Protein AF-A0A6F8ZEJ3-F1 (afdb_monomer)

Nearest PDB structures (foldseek):
  6juq-assembly1_F  TM=4.604E-01  e=3.051E-09  Escherichia coli
  6l97-assembly1_B  TM=4.676E-01  e=1.016E-08  Saccharolobus solfataricus P2
  4irc-assembly1_F  TM=4.447E-01  e=1.746E-08  Escherichia coli K-12
  1t94-assembly1_A  TM=3.918E-01  e=7.988E-09  Homo sapiens
  1unn-assembly1_C  TM=5.816E-01  e=8.003E-02  Escherichia coli

Secondary structure (DSSP, 8-state):
-EEEEEEE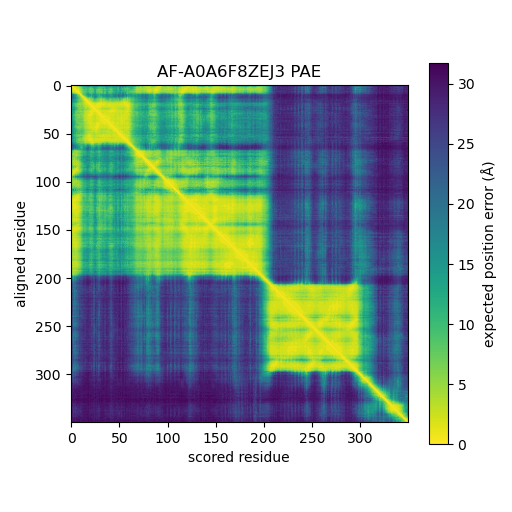E---SSPPSSSEEEEETTEEEEE-HHHHHTT--TTSBHHHHHHH-TT-EEEEPPS---THHHHHHHHH-SEEEEETTTTEEEEEES---HHHHHHHHHHHHHHH-SEEEEEEESSHHHHHHHHHHTTTTT--EEEETTEEEEE--HHHHHHHHHH-BGGGS---HHHHHHHHHTT--BTTTSTT--SPP--PPPTT---EEEEEE--HHHHHTHHHHHHHHHHHHHHHHHHH-S-EEEEEEEEETS-PPPEEEEEEEE--HHHHHHHHHHHH-SPPSS--SEEEEEEE-S-----HHHHHHHHS------SSPPTT--TT----HHHHHHHHH-GGGGS---

Foldseek 3Di:
DKKKKKAFADFDPPDDPDWAFEDDPQWTLHTDPVLVVLVRDTRHGNVCSCVSPVPHDYHYDDLPADPPPVVVCVVPFQAKDDDSRNRIIMTDDPDDDLVVVVVVCVVDPVNGGQAMFMAMDPDPLRGVCCRVCVVVVVADWDDDRRYIYGYDDHVCRQVVQQARFCVSPDDPPVVVVVCVVVVHGHQNVDPPCPPPPDDDVQRHFPFPKDKFFADPVCLVVVVPNLLVVLLVVLVVVCVVPQWFFKKWKDFAPDPDDIDIDGHPIDNDSVVSSVRSSVRSPPDDPDDGRIMMMTTTHGDDPPDPVCVCLRDDDPPPQPPDDPPPPPPPPPQDPVRVVVCSVDVPVPDDPD

Mean predicted aligned error: 17.91 Å

Structure (mmCIF, N/CA/C/O backbone):
data_AF-A0A6F8ZEJ3-F1
#
_entry.id   AF-A0A6F8ZEJ3-F1
#
loop_
_atom_site.group_PDB
_atom_site.id
_atom_site.type_symbol
_atom_site.label_atom_id
_atom_site.label_alt_id
_atom_site.label_comp_id
_atom_site.label_asym_id
_atom_site.label_entity_id
_atom_site.label_seq_id
_atom_site.pdbx_PDB_ins_code
_atom_site.Cartn_x
_atom_site.Cartn_y
_atom_site.Cartn_z
_atom_site.occupancy
_atom_site.B_iso_or_equiv
_atom_site.auth_seq_id
_atom_site.auth_comp_id
_atom_site.auth_asym_id
_atom_site.auth_atom_id
_atom_site.pdbx_PDB_model_num
ATOM 1 N N . MET A 1 1 ? 14.277 6.691 -10.529 1.00 64.62 1 MET A N 1
ATOM 2 C CA . MET A 1 1 ? 13.710 6.288 -9.228 1.00 64.62 1 MET A CA 1
ATOM 3 C C . MET A 1 1 ? 13.141 4.894 -9.403 1.00 64.62 1 MET A C 1
ATOM 5 O O . MET A 1 1 ? 12.532 4.661 -10.438 1.00 64.62 1 MET A O 1
ATOM 9 N N . ALA A 1 2 ? 13.403 3.975 -8.477 1.00 73.44 2 ALA A N 1
ATOM 10 C CA . ALA A 1 2 ? 12.846 2.625 -8.513 1.00 73.44 2 ALA A CA 1
ATOM 11 C C . ALA A 1 2 ? 11.956 2.414 -7.287 1.00 73.44 2 ALA A C 1
ATOM 13 O O . ALA A 1 2 ? 12.304 2.830 -6.181 1.00 73.44 2 ALA A O 1
ATOM 14 N N . VAL A 1 3 ? 10.818 1.770 -7.500 1.00 80.44 3 VAL A N 1
ATOM 15 C CA . VAL A 1 3 ? 9.926 1.268 -6.464 1.00 80.44 3 VAL A CA 1
ATOM 16 C C . VAL A 1 3 ? 10.254 -0.196 -6.235 1.00 80.44 3 VAL A C 1
ATOM 18 O O . VAL A 1 3 ? 10.296 -0.977 -7.184 1.00 80.44 3 VAL A O 1
ATOM 21 N N . ILE A 1 4 ? 10.461 -0.570 -4.977 1.00 80.75 4 ILE A N 1
ATOM 22 C CA . ILE A 1 4 ? 10.664 -1.956 -4.571 1.00 80.75 4 ILE A CA 1
ATOM 23 C C . ILE A 1 4 ? 9.458 -2.397 -3.762 1.00 80.75 4 ILE A C 1
ATOM 25 O O . ILE A 1 4 ? 9.209 -1.874 -2.676 1.00 80.75 4 ILE A O 1
ATOM 29 N N . TYR A 1 5 ? 8.724 -3.365 -4.299 1.00 85.00 5 TYR A N 1
ATOM 30 C CA . TYR A 1 5 ? 7.827 -4.191 -3.512 1.00 85.00 5 TYR A CA 1
ATOM 31 C C . TYR A 1 5 ? 8.649 -5.203 -2.735 1.00 85.00 5 TYR A C 1
ATOM 33 O O . TYR A 1 5 ? 9.575 -5.804 -3.283 1.00 85.00 5 TYR A O 1
ATOM 41 N N . TRP A 1 6 ? 8.275 -5.438 -1.491 1.00 78.62 6 TRP A N 1
ATOM 42 C CA . TRP A 1 6 ? 8.867 -6.479 -0.676 1.00 78.62 6 TRP A CA 1
ATOM 43 C C . TRP A 1 6 ? 7.792 -7.202 0.115 1.00 78.62 6 TRP A C 1
ATOM 45 O O . TRP A 1 6 ? 6.771 -6.639 0.509 1.00 78.62 6 TRP A O 1
ATOM 55 N N . GLN A 1 7 ? 8.063 -8.466 0.375 1.00 76.00 7 GLN A N 1
ATOM 56 C CA . GLN A 1 7 ? 7.277 -9.341 1.209 1.00 76.00 7 GLN A CA 1
ATOM 57 C C . GLN A 1 7 ? 8.236 -10.114 2.101 1.00 76.00 7 GLN A C 1
ATOM 59 O O . GLN A 1 7 ? 9.161 -10.773 1.624 1.00 76.00 7 GLN A O 1
ATOM 64 N N . LEU A 1 8 ? 8.034 -9.984 3.405 1.00 71.81 8 LEU A N 1
ATOM 65 C CA . LEU A 1 8 ? 8.900 -10.561 4.416 1.00 71.81 8 LEU A CA 1
ATOM 66 C C . LEU A 1 8 ? 8.271 -11.853 4.941 1.00 71.81 8 LEU A C 1
ATOM 68 O O . LEU A 1 8 ? 7.132 -11.859 5.408 1.00 71.81 8 LEU A O 1
ATOM 72 N N . GLY A 1 9 ? 9.030 -12.943 4.854 1.00 62.59 9 GLY A N 1
ATOM 73 C CA . GLY A 1 9 ? 8.709 -14.224 5.477 1.00 62.59 9 GLY A CA 1
ATOM 74 C C . GLY A 1 9 ? 9.180 -14.249 6.934 1.00 62.59 9 GLY A C 1
ATOM 75 O O . GLY A 1 9 ? 10.269 -13.767 7.237 1.00 62.59 9 GLY A O 1
ATOM 76 N N . SER A 1 10 ? 8.333 -14.794 7.811 1.00 60.16 10 SER A N 1
ATOM 77 C CA . SER A 1 10 ? 8.453 -15.027 9.259 1.00 60.16 10 SER A CA 1
ATOM 78 C C . SER A 1 10 ? 9.495 -14.203 10.031 1.00 60.16 10 SER A C 1
ATOM 80 O O . SER A 1 10 ? 10.704 -14.399 9.922 1.00 60.16 10 SER A O 1
ATOM 82 N N . PHE A 1 11 ? 8.985 -13.385 10.954 1.00 54.38 11 PHE A N 1
ATOM 83 C CA . PHE A 1 11 ? 9.739 -12.496 11.847 1.00 54.38 11 PHE A CA 1
ATOM 84 C C . PHE A 1 11 ? 10.066 -13.090 13.224 1.00 54.38 11 PHE A C 1
ATOM 86 O O . PHE A 1 11 ? 10.816 -12.481 13.982 1.00 54.38 11 PHE A O 1
ATOM 93 N N . THR A 1 12 ? 9.492 -14.239 13.602 1.00 50.84 12 THR A N 1
ATOM 94 C CA . THR A 1 12 ? 9.703 -14.790 14.950 1.00 50.84 12 THR A CA 1
ATOM 95 C C . THR A 1 12 ? 10.555 -16.047 14.890 1.00 50.84 12 THR A C 1
ATOM 97 O O . THR A 1 12 ? 10.134 -17.088 14.383 1.00 50.84 12 THR A O 1
ATOM 100 N N . ARG A 1 13 ? 11.781 -15.931 15.412 1.00 53.97 13 ARG A N 1
ATOM 101 C CA . ARG A 1 13 ? 12.542 -17.080 15.899 1.00 53.97 13 ARG A CA 1
ATOM 102 C C . ARG A 1 13 ? 12.027 -17.432 17.305 1.00 53.97 13 ARG A C 1
ATOM 104 O O . ARG A 1 13 ? 11.732 -16.511 18.065 1.00 53.97 13 ARG A O 1
ATOM 111 N N . PRO A 1 14 ? 11.941 -18.721 17.663 1.00 58.91 14 PRO A N 1
ATOM 112 C CA . PRO A 1 14 ? 12.350 -19.875 16.864 1.00 58.91 14 PRO A CA 1
ATOM 113 C C . PRO A 1 14 ? 11.341 -20.232 15.760 1.00 58.91 14 PRO A C 1
ATOM 115 O O . PRO A 1 14 ? 10.129 -20.084 15.916 1.00 58.91 14 PRO A O 1
ATOM 118 N N . LEU A 1 15 ? 11.862 -20.697 14.620 1.00 66.31 15 LEU A N 1
ATOM 119 C CA . LEU A 1 15 ? 11.036 -21.298 13.573 1.00 66.31 15 LEU A CA 1
ATOM 120 C C . LEU A 1 15 ? 10.466 -22.634 14.083 1.00 66.31 15 LEU A C 1
ATOM 122 O O . LEU A 1 15 ? 11.144 -23.308 14.865 1.00 66.31 15 LEU A O 1
ATOM 126 N N . PRO A 1 16 ? 9.255 -23.038 13.658 1.00 69.44 16 PRO A N 1
ATOM 127 C CA . PRO A 1 16 ? 8.719 -24.342 14.022 1.00 69.44 16 PRO A CA 1
ATOM 128 C C . PRO A 1 16 ? 9.655 -25.474 13.564 1.00 69.44 16 PRO A C 1
ATOM 130 O O . PRO A 1 16 ? 10.212 -25.391 12.466 1.00 69.44 16 PRO A O 1
ATOM 133 N N . PRO A 1 17 ? 9.836 -26.537 14.364 1.00 72.25 17 PRO A N 1
ATOM 134 C CA . PRO A 1 17 ? 10.603 -27.701 13.939 1.00 72.25 17 PRO A CA 1
ATOM 135 C C . PRO A 1 17 ? 9.839 -28.506 12.873 1.00 72.25 17 PRO A C 1
ATOM 137 O O . PRO A 1 17 ? 8.648 -28.787 13.032 1.00 72.25 17 PRO A O 1
ATOM 140 N N . GLY A 1 18 ? 10.551 -28.926 11.823 1.00 82.75 18 GLY A N 1
ATOM 141 C CA . GLY A 1 18 ? 10.010 -29.729 10.718 1.00 82.75 18 GLY A CA 1
ATOM 142 C C . GLY A 1 18 ? 9.169 -28.930 9.710 1.00 82.75 18 GLY A C 1
ATOM 143 O O . GLY A 1 18 ? 9.186 -27.706 9.747 1.00 82.75 18 GLY A O 1
ATOM 144 N N . PRO A 1 19 ? 8.443 -29.608 8.803 1.00 88.12 19 PRO A N 1
ATOM 145 C CA . PRO A 1 19 ? 7.556 -28.988 7.821 1.00 88.12 19 PRO A CA 1
ATOM 146 C C . PRO A 1 19 ? 6.517 -28.032 8.422 1.00 88.12 19 PRO A C 1
ATOM 148 O O . PRO A 1 19 ? 5.703 -28.453 9.254 1.00 88.12 19 PRO A O 1
ATOM 151 N N . TRP A 1 20 ? 6.478 -26.767 7.996 1.00 87.44 20 TRP A N 1
ATOM 152 C CA . TRP A 1 20 ? 5.549 -25.783 8.573 1.00 87.44 20 TRP A CA 1
ATOM 153 C C . TRP A 1 20 ? 4.994 -24.755 7.590 1.00 87.44 20 TRP A C 1
ATOM 155 O O . TRP A 1 20 ? 5.664 -24.313 6.658 1.00 87.44 20 TRP A O 1
ATOM 165 N N . VAL A 1 21 ? 3.763 -24.323 7.881 1.00 85.12 21 VAL A N 1
ATOM 166 C CA . VAL A 1 21 ? 3.057 -23.217 7.226 1.00 85.12 21 VAL A CA 1
ATOM 167 C C . VAL A 1 21 ? 2.435 -22.342 8.308 1.00 85.12 21 VAL A C 1
ATOM 169 O O . VAL A 1 21 ? 1.651 -22.813 9.128 1.00 85.12 21 VAL A O 1
ATOM 172 N N . ARG A 1 22 ? 2.768 -21.056 8.325 1.00 80.00 22 ARG A N 1
ATOM 173 C CA . ARG A 1 22 ? 2.171 -20.083 9.238 1.00 80.00 22 ARG A CA 1
ATOM 174 C C . ARG A 1 22 ? 0.850 -19.567 8.701 1.00 80.00 22 ARG A C 1
ATOM 176 O O . ARG A 1 22 ? 0.738 -19.287 7.511 1.00 80.00 22 ARG A O 1
ATOM 183 N N . VAL A 1 23 ? -0.126 -19.390 9.583 1.00 79.81 23 VAL A N 1
ATOM 184 C CA . VAL A 1 23 ? -1.479 -18.953 9.234 1.00 79.81 23 VAL A CA 1
ATOM 185 C C . VAL A 1 23 ? -1.891 -17.756 10.089 1.00 79.81 23 VAL A C 1
ATOM 187 O O . VAL A 1 23 ? -1.790 -17.795 11.315 1.00 79.81 23 VAL A O 1
ATOM 190 N N . THR A 1 24 ? -2.415 -16.720 9.435 1.00 75.19 24 THR A N 1
ATOM 191 C CA . THR A 1 24 ? -3.044 -15.545 10.057 1.00 75.19 24 THR A CA 1
ATOM 192 C C . THR A 1 24 ? -4.422 -15.364 9.444 1.00 75.19 24 THR A C 1
ATOM 194 O O . THR A 1 24 ? -4.550 -15.357 8.222 1.00 75.19 24 THR A O 1
ATOM 197 N N . ALA A 1 25 ? -5.464 -15.226 10.270 1.00 77.12 25 ALA A N 1
ATOM 198 C CA . ALA A 1 25 ? -6.835 -14.990 9.798 1.00 77.12 25 ALA A CA 1
ATOM 199 C C . ALA A 1 25 ? -7.291 -15.972 8.688 1.00 77.12 25 ALA A C 1
ATOM 201 O O . ALA A 1 25 ? -7.912 -15.582 7.702 1.00 77.12 25 ALA A O 1
ATOM 202 N N . GLY A 1 26 ? -6.933 -17.256 8.821 1.00 76.25 26 GLY A N 1
ATOM 203 C CA . GLY A 1 26 ? -7.301 -18.304 7.860 1.00 76.25 26 GLY A CA 1
ATOM 204 C C . GLY A 1 26 ? -6.540 -18.273 6.527 1.00 76.25 26 GLY A C 1
ATOM 205 O O . GLY A 1 26 ? -6.871 -19.043 5.623 1.00 76.25 26 GLY A O 1
ATOM 206 N N . ARG A 1 27 ? -5.514 -17.427 6.388 1.00 79.75 27 ARG A N 1
ATOM 207 C CA . ARG A 1 27 ? -4.647 -17.351 5.206 1.00 79.75 27 ARG A CA 1
ATOM 208 C C . ARG A 1 27 ? -3.202 -17.661 5.553 1.00 79.75 27 ARG A C 1
ATOM 210 O O . ARG A 1 27 ? -2.756 -17.400 6.668 1.00 79.75 27 ARG A O 1
ATOM 217 N N . VAL A 1 28 ? -2.465 -18.204 4.591 1.00 76.00 28 VAL A N 1
ATOM 218 C CA . VAL A 1 28 ? -1.025 -18.420 4.718 1.00 76.00 28 VAL A CA 1
ATOM 219 C C . VAL A 1 28 ? -0.347 -17.078 4.929 1.00 76.00 28 VAL A C 1
ATOM 221 O O . VAL A 1 28 ? -0.489 -16.166 4.121 1.00 76.00 28 VAL A O 1
ATOM 224 N N . ALA A 1 29 ? 0.390 -16.973 6.019 1.00 72.62 29 ALA A N 1
ATOM 225 C CA . ALA A 1 29 ? 1.283 -15.865 6.288 1.00 72.62 29 ALA A CA 1
ATOM 226 C C . ALA A 1 29 ? 2.689 -16.168 5.755 1.00 72.62 29 ALA A C 1
ATOM 228 O O . ALA A 1 29 ? 3.307 -15.299 5.152 1.00 72.62 29 ALA A O 1
ATOM 229 N N . ASP A 1 30 ? 3.182 -17.399 5.948 1.00 76.12 30 ASP A N 1
ATOM 230 C CA . ASP A 1 30 ? 4.503 -17.836 5.479 1.00 76.12 30 ASP A CA 1
ATOM 231 C C . ASP A 1 30 ? 4.626 -19.372 5.462 1.00 76.12 30 ASP A C 1
ATOM 233 O O . ASP A 1 30 ? 3.755 -20.069 5.978 1.00 76.12 30 ASP A O 1
ATOM 237 N N . THR A 1 31 ? 5.708 -19.912 4.908 1.00 78.19 31 THR A N 1
ATOM 238 C CA . THR A 1 31 ? 6.032 -21.346 4.895 1.00 78.19 31 THR A CA 1
ATOM 239 C C . THR A 1 31 ? 7.548 -21.566 4.846 1.00 78.19 31 THR A C 1
ATOM 241 O O . THR A 1 31 ? 8.309 -20.679 4.459 1.00 78.19 31 THR A O 1
ATOM 244 N N . ASP A 1 32 ? 8.005 -22.760 5.217 1.00 77.38 32 ASP A N 1
ATOM 245 C CA . ASP A 1 32 ? 9.408 -23.175 5.072 1.00 77.38 32 ASP A CA 1
ATOM 246 C C . ASP A 1 32 ? 9.880 -23.317 3.601 1.00 77.38 32 ASP A C 1
ATOM 248 O O . ASP A 1 32 ? 9.203 -22.906 2.660 1.00 77.38 32 ASP A O 1
ATOM 252 N N . ALA A 1 33 ? 11.102 -23.822 3.364 1.00 73.00 33 ALA A N 1
ATOM 253 C CA . ALA A 1 33 ? 11.680 -23.922 2.007 1.00 73.00 33 ALA A CA 1
ATOM 254 C C . ALA A 1 33 ? 10.861 -24.856 1.117 1.00 73.00 33 ALA A C 1
ATOM 256 O O . ALA A 1 33 ? 10.420 -24.460 0.044 1.00 73.00 33 ALA A O 1
ATOM 257 N N . ALA A 1 34 ? 10.580 -26.052 1.626 1.00 80.94 34 ALA A N 1
ATOM 258 C CA . ALA A 1 34 ? 9.862 -27.075 0.889 1.00 80.94 34 ALA A CA 1
ATOM 259 C C . ALA A 1 34 ? 8.432 -26.641 0.527 1.00 80.94 34 ALA A C 1
ATOM 261 O O . ALA A 1 34 ? 7.961 -26.930 -0.570 1.00 80.94 34 ALA A O 1
ATOM 262 N N . GLY A 1 35 ? 7.739 -25.903 1.398 1.00 80.00 35 GLY A N 1
ATOM 263 C CA . GLY A 1 35 ? 6.431 -25.343 1.069 1.00 80.00 35 GLY A CA 1
ATOM 264 C C . GLY A 1 35 ? 6.500 -24.311 -0.054 1.00 80.00 35 GLY A C 1
ATOM 265 O O . GLY A 1 35 ? 5.647 -24.314 -0.942 1.00 80.00 35 GLY A O 1
ATOM 266 N N . TRP A 1 36 ? 7.541 -23.476 -0.071 1.00 74.25 36 TRP A N 1
ATOM 267 C CA . TRP A 1 36 ? 7.788 -22.542 -1.170 1.00 74.25 36 TRP A CA 1
ATOM 268 C C . TRP A 1 36 ? 8.044 -23.279 -2.490 1.00 74.25 36 TRP A C 1
ATOM 270 O O . TRP A 1 36 ? 7.409 -22.949 -3.496 1.00 74.25 36 TRP A O 1
ATOM 280 N N . ASP A 1 37 ? 8.884 -24.310 -2.484 1.00 70.38 37 ASP A N 1
ATOM 281 C CA . ASP A 1 37 ? 9.166 -25.124 -3.675 1.00 70.38 37 ASP A CA 1
ATOM 282 C C . ASP A 1 37 ? 7.897 -25.814 -4.206 1.00 70.38 37 ASP A C 1
ATOM 284 O O . ASP A 1 37 ? 7.707 -25.974 -5.409 1.00 70.38 37 ASP A O 1
ATOM 288 N N . ARG A 1 38 ? 6.955 -26.134 -3.312 1.00 74.06 38 ARG A N 1
ATOM 289 C CA . ARG A 1 38 ? 5.643 -26.721 -3.639 1.00 74.06 38 ARG A CA 1
ATOM 290 C C . ARG A 1 38 ? 4.561 -25.698 -3.986 1.00 74.06 38 ARG A C 1
ATOM 292 O O . ARG A 1 38 ? 3.377 -26.030 -4.078 1.00 74.06 38 ARG A O 1
ATOM 299 N N . GLY A 1 39 ? 4.942 -24.439 -4.180 1.00 69.56 39 GLY A N 1
ATOM 300 C CA . GLY A 1 39 ? 4.023 -23.390 -4.611 1.00 69.56 39 GLY A CA 1
ATOM 301 C C . GLY A 1 39 ? 3.090 -22.873 -3.514 1.00 69.56 39 GLY A C 1
ATOM 302 O O . GLY A 1 39 ? 2.107 -22.210 -3.839 1.00 69.56 39 GLY A O 1
ATOM 303 N N . VAL A 1 40 ? 3.359 -23.149 -2.233 1.00 74.81 40 VAL A N 1
ATOM 304 C CA . VAL A 1 40 ? 2.665 -22.475 -1.127 1.00 74.81 40 VAL A CA 1
ATOM 305 C C . VAL A 1 40 ? 3.156 -21.031 -1.066 1.00 74.81 40 VAL A C 1
ATOM 307 O O . VAL A 1 40 ? 4.358 -20.760 -1.054 1.00 74.81 40 VAL A O 1
ATOM 310 N N . ARG A 1 41 ? 2.221 -20.084 -1.082 1.00 71.44 41 ARG A N 1
ATOM 311 C CA . ARG A 1 41 ? 2.490 -18.644 -1.102 1.00 71.44 41 ARG A CA 1
ATOM 312 C C . ARG A 1 41 ? 1.657 -17.937 -0.034 1.00 71.44 41 ARG A C 1
ATOM 314 O O . ARG A 1 41 ? 0.551 -18.394 0.275 1.00 71.44 41 ARG A O 1
ATOM 321 N N . PRO A 1 42 ? 2.141 -16.816 0.520 1.00 69.06 42 PRO A N 1
ATOM 322 C CA . PRO A 1 42 ? 1.324 -16.001 1.404 1.00 69.06 42 PRO A CA 1
ATOM 323 C C . PRO A 1 42 ? 0.027 -15.530 0.730 1.00 69.06 42 PRO A C 1
ATOM 325 O O . PRO A 1 42 ? -0.031 -15.328 -0.481 1.00 69.06 42 PRO A O 1
ATOM 328 N N . GLY A 1 43 ? -1.027 -15.356 1.521 1.00 64.62 43 GLY A N 1
ATOM 329 C CA . GLY A 1 43 ? -2.361 -14.979 1.059 1.00 64.62 43 GLY A CA 1
ATOM 330 C C . GLY A 1 43 ? -3.234 -16.153 0.606 1.00 64.62 43 GLY A C 1
ATOM 331 O O . GLY A 1 43 ? -4.457 -15.993 0.584 1.00 64.62 43 GLY A O 1
ATOM 332 N N . MET A 1 44 ? -2.664 -17.328 0.312 1.00 72.56 44 MET A N 1
ATOM 333 C CA . MET A 1 44 ? -3.436 -18.541 -0.002 1.00 72.56 44 MET A CA 1
ATOM 334 C C . MET A 1 44 ? -4.343 -18.944 1.164 1.00 72.56 44 MET A C 1
ATOM 336 O O . MET A 1 44 ? -4.018 -18.697 2.325 1.00 72.56 44 MET A O 1
ATOM 340 N N . ALA A 1 45 ? -5.485 -19.569 0.878 1.00 78.12 45 ALA A N 1
ATOM 341 C CA . ALA A 1 45 ? -6.378 -20.050 1.927 1.00 78.12 45 ALA A CA 1
ATOM 342 C C . ALA A 1 45 ? -5.730 -21.223 2.676 1.00 78.12 45 ALA A C 1
ATOM 344 O O . ALA A 1 45 ? -5.251 -22.172 2.058 1.00 78.12 45 ALA A O 1
ATOM 345 N N . ALA A 1 46 ? -5.746 -21.194 4.011 1.00 81.50 46 ALA A N 1
ATOM 346 C CA . ALA A 1 46 ? -5.128 -22.244 4.824 1.00 81.50 46 ALA A CA 1
ATOM 347 C C . ALA A 1 46 ? -5.720 -23.640 4.540 1.00 81.50 46 ALA A C 1
ATOM 349 O O . ALA A 1 46 ? -5.004 -24.638 4.606 1.00 81.50 46 ALA A O 1
ATOM 350 N N . GLY A 1 47 ? -7.003 -23.704 4.161 1.00 81.06 47 GLY A N 1
ATOM 351 C CA . GLY A 1 47 ? -7.681 -24.949 3.784 1.00 81.06 47 GLY A CA 1
ATOM 352 C C . GLY A 1 47 ? -7.135 -25.607 2.510 1.00 81.06 47 GLY A C 1
ATOM 353 O O . GLY A 1 47 ? -7.227 -26.821 2.367 1.00 81.06 47 GLY A O 1
ATOM 354 N N . GLU A 1 48 ? -6.508 -24.846 1.610 1.00 79.06 48 GLU A N 1
ATOM 355 C CA . GLU A 1 48 ? -5.942 -25.378 0.361 1.00 79.06 48 GLU A CA 1
ATOM 356 C C . GLU A 1 48 ? -4.548 -25.988 0.557 1.00 79.06 48 GLU A C 1
ATOM 358 O O . GLU A 1 48 ? -4.066 -26.762 -0.269 1.00 79.06 48 GLU A O 1
ATOM 363 N N . ILE A 1 49 ? -3.887 -25.660 1.668 1.00 84.00 49 ILE A N 1
ATOM 364 C CA . ILE A 1 49 ? -2.485 -26.012 1.898 1.00 84.00 49 ILE A CA 1
ATOM 365 C C . ILE A 1 49 ? -2.296 -27.495 2.137 1.00 84.00 49 ILE A C 1
ATOM 367 O O . ILE A 1 49 ? -1.313 -28.054 1.663 1.00 84.00 49 ILE A O 1
ATOM 371 N N . LYS A 1 50 ? -3.246 -28.160 2.793 1.00 79.25 50 LYS A N 1
ATOM 372 C CA . LYS A 1 50 ? -3.145 -29.601 3.039 1.00 79.25 50 LYS A CA 1
ATOM 373 C C . LYS A 1 50 ? -3.133 -30.444 1.763 1.00 79.25 50 LYS A C 1
ATOM 375 O O . LYS A 1 50 ? -2.615 -31.551 1.807 1.00 79.25 50 LYS A O 1
ATOM 380 N N . TRP A 1 51 ? -3.599 -29.909 0.636 1.00 82.56 51 TRP A N 1
ATOM 381 C CA . TRP A 1 51 ? -3.503 -30.568 -0.670 1.00 82.56 51 TRP A CA 1
ATOM 382 C C . TRP A 1 51 ? -2.126 -30.411 -1.326 1.00 82.56 51 TRP A C 1
ATOM 384 O O . TRP A 1 51 ? -1.689 -31.294 -2.054 1.00 82.56 51 TRP A O 1
ATOM 394 N N . ARG A 1 52 ? -1.437 -29.290 -1.077 1.00 78.75 52 ARG A N 1
ATOM 395 C CA . ARG A 1 52 ? -0.140 -28.949 -1.696 1.00 78.75 52 ARG A CA 1
ATOM 396 C C . ARG A 1 52 ? 1.054 -29.334 -0.831 1.00 78.75 52 ARG A C 1
ATOM 398 O O . ARG A 1 52 ? 2.123 -29.656 -1.339 1.00 78.75 52 ARG A O 1
ATOM 405 N N . TYR A 1 53 ? 0.870 -29.271 0.482 1.00 86.81 53 TYR A N 1
ATOM 406 C CA . TYR A 1 53 ? 1.889 -29.536 1.482 1.00 86.81 53 TYR A CA 1
ATOM 407 C C . TYR A 1 53 ? 1.290 -30.316 2.673 1.00 86.81 53 TYR A C 1
ATOM 409 O O . TYR A 1 53 ? 1.105 -29.755 3.759 1.00 86.81 53 TYR A O 1
ATOM 417 N N . PRO A 1 54 ? 0.930 -31.602 2.476 1.00 85.12 54 PRO A N 1
ATOM 418 C CA . PRO A 1 54 ? 0.168 -32.382 3.457 1.00 85.12 54 PRO A CA 1
ATOM 419 C C . PRO A 1 54 ? 0.851 -32.511 4.825 1.00 85.12 54 PRO A C 1
ATOM 421 O O . PRO A 1 54 ? 0.196 -32.405 5.870 1.00 85.12 54 PRO A O 1
ATOM 424 N N . GLU A 1 55 ? 2.171 -32.694 4.824 1.00 89.50 55 GLU A N 1
ATOM 425 C CA . GLU A 1 55 ? 2.985 -32.899 6.021 1.00 89.50 55 GLU A CA 1
ATOM 426 C C . GLU A 1 55 ? 3.251 -31.613 6.817 1.00 89.50 55 GLU A C 1
ATOM 428 O O . GLU A 1 55 ? 3.676 -31.689 7.970 1.00 89.50 55 GLU A O 1
ATOM 433 N N . ALA A 1 56 ? 2.958 -30.433 6.258 1.00 88.56 56 ALA A N 1
ATOM 434 C CA . ALA A 1 56 ? 3.183 -29.175 6.956 1.00 88.56 56 ALA A CA 1
ATOM 435 C C . ALA A 1 56 ? 2.245 -28.992 8.144 1.00 88.56 56 ALA A C 1
ATOM 437 O O . ALA A 1 56 ? 1.020 -29.123 8.039 1.00 88.56 56 ALA A O 1
ATOM 438 N N . ARG A 1 57 ? 2.808 -28.610 9.287 1.00 87.69 57 ARG A N 1
ATOM 439 C CA . ARG A 1 57 ? 2.034 -28.176 10.450 1.00 87.69 57 ARG A CA 1
ATOM 440 C C . ARG A 1 57 ? 1.554 -26.743 10.238 1.00 87.69 57 ARG A C 1
ATOM 442 O O . ARG A 1 57 ? 2.358 -25.863 9.935 1.00 87.69 57 ARG A O 1
ATOM 449 N N . LEU A 1 58 ? 0.250 -26.514 10.409 1.00 86.69 58 LEU A N 1
ATOM 450 C CA . LEU A 1 58 ? -0.312 -25.164 10.406 1.00 86.69 58 LEU A CA 1
ATOM 451 C C . LEU A 1 58 ? -0.005 -24.508 11.753 1.00 86.69 58 LEU A C 1
ATOM 453 O O . LEU A 1 58 ? -0.474 -24.970 12.791 1.00 86.69 58 LEU A O 1
ATOM 457 N N . TRP A 1 59 ? 0.801 -23.455 11.730 1.00 81.06 59 TRP A N 1
ATOM 458 C CA . TRP A 1 59 ? 1.260 -22.746 12.918 1.00 81.06 59 TRP A CA 1
ATOM 459 C C . TRP A 1 59 ? 0.595 -21.364 12.993 1.00 81.06 59 TRP A C 1
ATOM 461 O O . TRP A 1 59 ? 0.651 -20.621 12.011 1.00 81.06 59 TRP A O 1
ATOM 471 N N . PRO A 1 60 ? -0.038 -20.968 14.107 1.00 72.19 60 PRO A N 1
ATOM 472 C CA . PRO A 1 60 ? -0.622 -19.634 14.222 1.00 72.19 60 PRO A CA 1
ATOM 473 C C . PRO A 1 60 ? 0.479 -18.565 14.208 1.00 72.19 60 PRO A C 1
ATOM 475 O O . PRO A 1 60 ? 1.501 -18.705 14.878 1.00 72.19 60 PRO A O 1
ATOM 478 N N . ALA A 1 61 ? 0.302 -17.494 13.435 1.00 64.88 61 ALA A N 1
ATOM 479 C CA . ALA A 1 61 ? 1.237 -16.377 13.484 1.00 64.88 61 ALA A CA 1
ATOM 480 C C . ALA A 1 61 ? 1.021 -15.565 14.770 1.00 64.88 61 ALA A C 1
ATOM 482 O O . ALA A 1 61 ? -0.057 -15.010 14.985 1.00 64.88 61 ALA A O 1
ATOM 483 N N . ASP A 1 62 ? 2.056 -15.444 15.601 1.00 58.47 62 ASP A N 1
ATOM 484 C CA . ASP A 1 62 ? 2.037 -14.477 16.695 1.00 58.47 62 ASP A CA 1
ATOM 485 C C . ASP A 1 62 ? 2.059 -13.052 16.127 1.00 58.47 62 ASP A C 1
ATOM 487 O O . ASP A 1 62 ? 2.956 -12.667 15.374 1.00 58.47 62 ASP A O 1
ATOM 491 N N . SER A 1 63 ? 1.073 -12.247 16.523 1.00 46.03 63 SER A N 1
ATOM 492 C CA . SER A 1 63 ? 0.895 -10.848 16.108 1.00 46.03 63 SER A CA 1
ATOM 493 C C . SER A 1 63 ? 1.931 -9.883 16.700 1.00 46.03 63 SER A C 1
ATOM 495 O O . SER A 1 63 ? 1.936 -8.694 16.379 1.00 46.03 63 SER A O 1
ATOM 497 N N . ARG A 1 64 ? 2.834 -10.370 17.559 1.00 44.75 64 ARG A N 1
ATOM 498 C CA . ARG A 1 64 ? 3.892 -9.572 18.189 1.00 44.75 64 ARG A CA 1
ATOM 499 C C . ARG A 1 64 ? 5.086 -9.426 17.248 1.00 44.75 64 ARG A C 1
ATOM 501 O O . ARG A 1 64 ? 6.147 -9.998 17.472 1.00 44.75 64 ARG A O 1
ATOM 508 N N . GLN A 1 65 ? 4.905 -8.655 16.182 1.00 51.66 65 GLN A N 1
ATOM 509 C CA . GLN A 1 65 ? 6.023 -8.197 15.362 1.00 51.66 65 GLN A CA 1
ATOM 510 C C . GLN A 1 65 ? 6.672 -6.961 15.999 1.00 51.66 65 GLN A C 1
ATOM 512 O O . GLN A 1 65 ? 5.988 -6.061 16.491 1.00 51.66 65 GLN A O 1
ATOM 517 N N . GLY A 1 66 ? 8.007 -6.953 16.030 1.00 48.78 66 GLY A N 1
ATOM 518 C CA . GLY A 1 66 ? 8.805 -5.977 16.766 1.00 48.78 66 GLY A CA 1
ATOM 519 C C . GLY A 1 66 ? 8.686 -4.539 16.222 1.00 48.78 66 GLY A C 1
ATOM 520 O O . GLY A 1 66 ? 8.659 -4.346 15.006 1.00 48.78 66 GLY A O 1
ATOM 521 N N . PRO A 1 67 ? 8.678 -3.515 17.096 1.00 49.34 67 PRO A N 1
ATOM 522 C CA . PRO A 1 67 ? 8.525 -2.089 16.757 1.00 49.34 67 PRO A CA 1
ATOM 523 C C . PRO A 1 67 ? 9.655 -1.453 15.908 1.00 49.34 67 PRO A C 1
ATOM 525 O O . PRO A 1 67 ? 9.638 -0.249 15.673 1.00 49.34 67 PRO A O 1
ATOM 528 N N . ASP A 1 68 ? 10.613 -2.233 15.408 1.00 59.75 68 ASP A N 1
ATOM 529 C CA . ASP A 1 68 ? 11.945 -1.763 14.995 1.00 59.75 68 ASP A CA 1
ATOM 530 C C . ASP A 1 68 ? 12.129 -1.634 13.459 1.00 59.75 68 ASP A C 1
ATOM 532 O O . ASP A 1 68 ? 12.888 -0.798 12.974 1.00 59.75 68 ASP A O 1
ATOM 536 N N . LEU A 1 69 ? 11.361 -2.378 12.645 1.00 62.28 69 LEU A N 1
ATOM 537 C CA . LEU A 1 69 ? 11.463 -2.295 11.173 1.00 62.28 69 LEU A CA 1
ATOM 538 C C . LEU A 1 69 ? 11.007 -0.931 10.627 1.00 62.28 69 LEU A C 1
ATOM 540 O O . LEU A 1 69 ? 11.604 -0.403 9.693 1.00 62.28 69 LEU A O 1
ATOM 544 N N . ALA A 1 70 ? 9.960 -0.345 11.213 1.00 60.81 70 ALA A N 1
ATOM 545 C CA . ALA A 1 70 ? 9.453 0.960 10.791 1.00 60.81 70 ALA A CA 1
ATOM 546 C C . ALA A 1 70 ? 10.443 2.095 11.104 1.00 60.81 70 ALA A C 1
ATOM 548 O O . ALA A 1 70 ? 10.610 2.994 10.284 1.00 60.81 70 ALA A O 1
ATOM 549 N N . ALA A 1 71 ? 11.106 2.036 12.264 1.00 62.72 71 ALA A N 1
ATOM 550 C CA . ALA A 1 71 ? 12.125 3.006 12.660 1.00 62.72 71 ALA A CA 1
ATOM 551 C C . ALA A 1 71 ? 13.352 2.926 11.739 1.00 62.72 71 ALA A C 1
ATOM 553 O O . ALA A 1 71 ? 13.850 3.948 11.274 1.00 62.72 71 ALA A O 1
ATOM 554 N N . TRP A 1 72 ? 13.785 1.709 11.404 1.00 64.44 72 TRP A N 1
ATOM 555 C CA . TRP A 1 72 ? 14.879 1.494 10.462 1.00 64.44 72 TRP A CA 1
ATOM 556 C C . TRP A 1 72 ? 14.541 1.969 9.037 1.00 64.44 72 TRP A C 1
ATOM 558 O O . TRP A 1 72 ? 15.324 2.705 8.432 1.00 64.44 72 TRP A O 1
ATOM 568 N N . LEU A 1 73 ? 13.356 1.610 8.518 1.00 62.69 73 LEU A N 1
ATOM 569 C CA . LEU A 1 73 ? 12.894 2.046 7.194 1.00 62.69 73 LEU A CA 1
ATOM 570 C C . LEU A 1 73 ? 12.843 3.576 7.093 1.00 62.69 73 LEU A C 1
ATOM 572 O O . LEU A 1 73 ? 13.244 4.125 6.070 1.00 62.69 73 LEU A O 1
ATOM 576 N N . ALA A 1 74 ? 12.421 4.258 8.162 1.00 62.06 74 ALA A N 1
ATOM 577 C CA . ALA A 1 74 ? 12.400 5.718 8.232 1.00 62.06 74 ALA A CA 1
ATOM 578 C C . ALA A 1 74 ? 13.798 6.358 8.174 1.00 62.06 74 ALA A C 1
ATOM 580 O O . ALA A 1 74 ? 13.928 7.475 7.687 1.00 62.06 74 ALA A O 1
ATOM 581 N N . GLY A 1 75 ? 14.840 5.663 8.639 1.00 58.16 75 GLY A N 1
ATOM 582 C CA . GLY A 1 75 ? 16.219 6.155 8.592 1.00 58.16 75 GLY A CA 1
ATOM 583 C C . GLY A 1 75 ? 16.954 5.885 7.275 1.00 58.16 75 GLY A C 1
ATOM 584 O O . GLY A 1 75 ? 18.028 6.443 7.069 1.00 58.16 75 GLY A O 1
ATOM 585 N N . THR A 1 76 ? 16.417 5.025 6.397 1.00 59.25 76 THR A N 1
ATOM 586 C CA . THR A 1 76 ? 17.165 4.488 5.240 1.00 59.25 76 THR A CA 1
ATOM 587 C C . THR A 1 76 ? 16.449 4.651 3.895 1.00 59.25 76 THR A C 1
ATOM 589 O O . THR A 1 76 ? 17.104 4.874 2.877 1.00 59.25 76 THR A O 1
ATOM 592 N N . ALA A 1 77 ? 15.118 4.544 3.850 1.00 60.88 77 ALA A N 1
ATOM 593 C CA . ALA A 1 77 ? 14.355 4.690 2.611 1.00 60.88 77 ALA A CA 1
ATOM 594 C C . ALA A 1 77 ? 13.986 6.159 2.345 1.00 60.88 77 ALA A C 1
ATOM 596 O O . ALA A 1 77 ? 13.677 6.899 3.273 1.00 60.88 77 ALA A O 1
ATOM 597 N N . TRP A 1 78 ? 13.934 6.567 1.070 1.00 59.19 78 TRP A N 1
ATOM 598 C CA . TRP A 1 78 ? 13.421 7.897 0.700 1.00 59.19 78 TRP A CA 1
ATOM 599 C C . TRP A 1 78 ? 11.927 8.030 1.023 1.00 59.19 78 TRP A C 1
ATOM 601 O O . TRP A 1 78 ? 11.463 9.050 1.523 1.00 59.19 78 TRP A O 1
ATOM 611 N N . ALA A 1 79 ? 11.180 6.960 0.761 1.00 61.72 79 ALA A N 1
ATOM 612 C CA . ALA A 1 79 ? 9.812 6.779 1.212 1.00 61.72 79 ALA A CA 1
ATOM 613 C C . ALA A 1 79 ? 9.523 5.286 1.354 1.00 61.72 79 ALA A C 1
ATOM 615 O O . ALA A 1 79 ? 10.067 4.477 0.603 1.00 61.72 79 ALA A O 1
ATOM 616 N N . PHE A 1 80 ? 8.644 4.908 2.281 1.00 62.56 80 PHE A N 1
ATOM 617 C CA . PHE A 1 80 ? 8.187 3.527 2.410 1.00 62.56 80 PHE A CA 1
ATOM 618 C C . PHE A 1 80 ? 6.726 3.435 2.855 1.00 62.56 80 PHE A C 1
ATOM 620 O O . PHE A 1 80 ? 6.191 4.337 3.495 1.00 62.56 80 PHE A O 1
ATOM 627 N N . ARG A 1 81 ? 6.079 2.313 2.544 1.00 67.19 81 ARG A N 1
ATOM 628 C CA . ARG A 1 81 ? 4.770 1.917 3.070 1.00 67.19 81 ARG A CA 1
ATOM 629 C C . ARG A 1 81 ? 4.891 0.492 3.576 1.00 67.19 81 ARG A C 1
ATOM 631 O O . ARG A 1 81 ? 5.307 -0.373 2.818 1.00 67.19 81 ARG A O 1
ATOM 638 N N . TRP A 1 82 ? 4.480 0.239 4.810 1.00 69.94 82 TRP A N 1
ATOM 639 C CA . TRP A 1 82 ? 4.446 -1.111 5.362 1.00 69.94 82 TRP A CA 1
ATOM 640 C C . TRP A 1 82 ? 3.018 -1.487 5.737 1.00 69.94 82 TRP A C 1
ATOM 642 O O . TRP A 1 82 ? 2.383 -0.812 6.546 1.00 69.94 82 TRP A O 1
ATOM 652 N N . ASP A 1 83 ? 2.525 -2.564 5.136 1.00 65.62 83 ASP A N 1
ATOM 653 C CA . ASP A 1 83 ? 1.361 -3.287 5.618 1.00 65.62 83 ASP A CA 1
ATOM 654 C C . ASP A 1 83 ? 1.828 -4.337 6.637 1.00 65.62 83 ASP A C 1
ATOM 656 O O . ASP A 1 83 ? 2.351 -5.400 6.288 1.00 65.62 83 ASP A O 1
ATOM 660 N N . ARG A 1 84 ? 1.698 -3.987 7.922 1.00 61.75 84 ARG A N 1
ATOM 661 C CA . ARG A 1 84 ? 2.135 -4.837 9.040 1.00 61.75 84 ARG A CA 1
ATOM 662 C C . ARG A 1 84 ? 1.383 -6.161 9.090 1.00 61.75 84 ARG A C 1
ATOM 664 O O . ARG A 1 84 ? 1.976 -7.172 9.448 1.00 61.75 84 ARG A O 1
ATOM 671 N N . GLU A 1 85 ? 0.102 -6.155 8.736 1.00 56.84 85 GLU A N 1
ATOM 672 C CA . GLU A 1 85 ? -0.749 -7.344 8.802 1.00 56.84 85 GLU A CA 1
ATOM 673 C C . GLU A 1 85 ? -0.434 -8.308 7.656 1.00 56.84 85 GLU A C 1
ATOM 675 O O . GLU A 1 85 ? -0.386 -9.520 7.863 1.00 56.84 85 GLU A O 1
ATOM 680 N N . ALA A 1 86 ? -0.151 -7.771 6.467 1.00 56.50 86 ALA A N 1
ATOM 681 C CA . ALA A 1 86 ? 0.197 -8.562 5.289 1.00 56.50 86 ALA A CA 1
ATOM 682 C C . ALA A 1 86 ? 1.690 -8.943 5.202 1.00 56.50 86 ALA A C 1
ATOM 684 O O . ALA A 1 86 ? 2.073 -9.718 4.324 1.00 56.50 86 ALA A O 1
ATOM 685 N N . GLY A 1 87 ? 2.546 -8.393 6.075 1.00 62.31 87 GLY A N 1
ATOM 686 C CA . GLY A 1 87 ? 3.994 -8.634 6.045 1.00 62.31 87 GLY A CA 1
ATOM 687 C C . GLY A 1 87 ? 4.664 -8.132 4.761 1.00 62.31 87 GLY A C 1
ATOM 688 O O . GLY A 1 87 ? 5.725 -8.623 4.382 1.00 62.31 87 GLY A O 1
ATOM 689 N N . CYS A 1 88 ? 4.047 -7.175 4.070 1.00 71.44 88 CYS A N 1
ATOM 690 C CA . CYS A 1 88 ? 4.521 -6.671 2.789 1.00 71.44 88 CYS A CA 1
ATOM 691 C C . CYS A 1 88 ? 4.555 -5.149 2.761 1.00 71.44 88 CYS A C 1
ATOM 693 O O . CYS A 1 88 ? 3.950 -4.456 3.583 1.00 71.44 88 CYS A O 1
ATOM 695 N N . GLY A 1 89 ? 5.273 -4.600 1.798 1.00 72.12 89 GLY A N 1
ATOM 696 C CA . GLY A 1 89 ? 5.421 -3.170 1.706 1.00 72.12 89 GLY A CA 1
ATOM 697 C C . GLY A 1 89 ? 6.118 -2.713 0.449 1.00 72.12 89 GLY A C 1
ATOM 698 O O . GLY A 1 89 ? 6.374 -3.465 -0.487 1.00 72.12 89 GLY A O 1
ATOM 699 N N . TRP A 1 90 ? 6.373 -1.419 0.451 1.00 76.44 90 TRP A N 1
ATOM 700 C CA . TRP A 1 90 ? 6.947 -0.674 -0.645 1.00 76.44 90 TRP A CA 1
ATOM 701 C C . TRP A 1 90 ? 8.041 0.218 -0.102 1.00 76.44 90 TRP A C 1
ATOM 703 O O . TRP A 1 90 ? 7.855 0.802 0.964 1.00 76.44 90 TRP A O 1
ATOM 713 N N . TRP A 1 91 ? 9.129 0.396 -0.835 1.00 74.50 91 TRP A N 1
ATOM 714 C CA . TRP A 1 91 ? 9.980 1.562 -0.643 1.00 74.50 91 TRP A CA 1
ATOM 715 C C . TRP A 1 91 ? 10.415 2.168 -1.972 1.00 74.50 91 TRP A C 1
ATOM 717 O O . TRP A 1 91 ? 10.597 1.473 -2.971 1.00 74.50 91 TRP A O 1
ATOM 727 N N . GLU A 1 92 ? 10.559 3.486 -1.980 1.00 70.38 92 GLU A N 1
ATOM 728 C CA . GLU A 1 92 ? 11.140 4.251 -3.074 1.00 70.38 92 GLU A CA 1
ATOM 729 C C . GLU A 1 92 ? 12.630 4.431 -2.822 1.00 70.38 92 GLU A C 1
ATOM 731 O O . GLU A 1 92 ? 13.061 4.786 -1.721 1.00 70.38 92 GLU A O 1
ATOM 736 N N . TRP A 1 93 ? 13.414 4.204 -3.873 1.00 65.94 93 TRP A N 1
ATOM 737 C CA . TRP A 1 93 ? 14.854 4.370 -3.828 1.00 65.94 93 TRP A CA 1
ATOM 738 C C . TRP A 1 93 ? 15.346 5.196 -5.024 1.00 65.94 93 TRP A C 1
ATOM 740 O O . TRP A 1 93 ? 15.024 4.884 -6.180 1.00 65.94 93 TRP A O 1
ATOM 750 N N . PRO A 1 94 ? 16.141 6.256 -4.795 1.00 55.00 94 PRO A N 1
ATOM 751 C CA . PRO A 1 94 ? 16.463 7.216 -5.846 1.00 55.00 94 PRO A CA 1
ATOM 752 C C . PRO A 1 94 ? 17.308 6.614 -6.980 1.00 55.00 94 PRO A C 1
ATOM 754 O O . PRO A 1 94 ? 17.080 6.957 -8.142 1.00 55.00 94 PRO A O 1
ATOM 757 N N . ARG A 1 95 ? 18.233 5.685 -6.690 1.00 57.91 95 ARG A N 1
ATOM 758 C CA . ARG A 1 95 ? 19.090 5.002 -7.683 1.00 57.91 95 ARG A CA 1
ATOM 759 C C . ARG A 1 95 ? 19.519 3.628 -7.167 1.00 57.91 95 ARG A C 1
ATOM 761 O O . ARG A 1 95 ? 20.367 3.562 -6.279 1.00 57.91 95 ARG A O 1
ATOM 768 N N . LEU A 1 96 ? 18.924 2.549 -7.672 1.00 56.44 96 LEU A N 1
ATOM 769 C CA . LEU A 1 96 ? 19.327 1.200 -7.281 1.00 56.44 96 LEU A CA 1
ATOM 770 C C . LEU A 1 96 ? 20.467 0.708 -8.173 1.00 56.44 96 LEU A C 1
ATOM 772 O O . LEU A 1 96 ? 20.296 0.580 -9.382 1.00 56.44 96 LEU A O 1
ATOM 776 N N . THR A 1 97 ? 21.609 0.405 -7.568 1.00 64.31 97 THR A N 1
ATOM 777 C CA . THR A 1 97 ? 22.568 -0.550 -8.131 1.00 64.31 97 THR A CA 1
ATOM 778 C C . THR A 1 97 ? 22.374 -1.873 -7.394 1.00 64.31 97 THR A C 1
ATOM 780 O O . THR A 1 97 ? 22.025 -1.873 -6.210 1.00 64.31 97 THR A O 1
ATOM 783 N N . GLY A 1 98 ? 22.566 -3.005 -8.080 1.00 67.56 98 GLY A N 1
ATOM 784 C CA . GLY A 1 98 ? 22.376 -4.330 -7.474 1.00 67.56 98 GLY A CA 1
ATOM 785 C C . GLY A 1 98 ? 23.240 -4.557 -6.226 1.00 67.56 98 GLY A C 1
ATOM 786 O O . GLY A 1 98 ? 22.855 -5.319 -5.346 1.00 67.56 98 GLY A O 1
ATOM 787 N N . ASP A 1 99 ? 24.370 -3.858 -6.110 1.00 72.50 99 ASP A N 1
ATOM 788 C CA . ASP A 1 99 ? 25.289 -3.960 -4.970 1.00 72.50 99 ASP A CA 1
ATOM 789 C C . ASP A 1 99 ? 24.743 -3.269 -3.717 1.00 72.50 99 ASP A C 1
ATOM 791 O O . ASP A 1 99 ? 24.629 -3.904 -2.674 1.00 72.50 99 ASP A O 1
ATOM 795 N N . ARG A 1 100 ? 24.266 -2.021 -3.837 1.00 69.75 100 ARG A N 1
ATOM 796 C CA . ARG A 1 100 ? 23.638 -1.293 -2.716 1.00 69.75 100 ARG A CA 1
ATOM 797 C C . ARG A 1 100 ? 22.381 -1.990 -2.206 1.00 69.75 100 ARG A C 1
ATOM 799 O O . ARG A 1 100 ? 22.081 -1.956 -1.017 1.00 69.75 100 ARG A O 1
ATOM 806 N N . TYR A 1 101 ? 21.635 -2.617 -3.113 1.00 74.12 101 TYR A N 1
ATOM 807 C CA . TYR A 1 101 ? 20.483 -3.428 -2.743 1.00 74.12 101 TYR A CA 1
ATOM 808 C C . TYR A 1 101 ? 20.894 -4.686 -1.972 1.00 74.12 101 TYR A C 1
ATOM 810 O O . TYR A 1 101 ? 20.300 -4.994 -0.943 1.00 74.12 101 TYR A O 1
ATOM 818 N N . ARG A 1 102 ? 21.933 -5.392 -2.436 1.00 74.81 102 ARG A N 1
ATOM 819 C CA . ARG A 1 102 ? 22.473 -6.572 -1.750 1.00 74.81 102 ARG A CA 1
ATOM 820 C C . ARG A 1 102 ? 22.968 -6.247 -0.344 1.00 74.81 102 ARG A C 1
ATOM 822 O O . ARG A 1 102 ? 22.620 -6.971 0.582 1.00 74.81 102 ARG A O 1
ATOM 829 N N . GLU A 1 103 ? 23.705 -5.153 -0.176 1.00 73.31 103 GLU A N 1
ATOM 830 C CA . GLU A 1 103 ? 24.159 -4.666 1.135 1.00 73.31 103 GLU A CA 1
ATOM 831 C C . GLU A 1 103 ? 22.978 -4.379 2.074 1.00 73.31 103 GLU A C 1
ATOM 833 O O . GLU A 1 103 ? 22.971 -4.818 3.222 1.00 73.31 103 GLU A O 1
ATOM 838 N N . LEU A 1 104 ? 21.937 -3.710 1.566 1.00 72.31 104 LEU A N 1
ATOM 839 C CA . LEU A 1 104 ? 20.721 -3.415 2.321 1.00 72.31 104 LEU A CA 1
ATOM 840 C C . LEU A 1 104 ? 20.030 -4.695 2.808 1.00 72.31 104 LEU A C 1
ATOM 842 O O . LEU A 1 104 ? 19.718 -4.843 3.989 1.00 72.31 104 LEU A O 1
ATOM 846 N N . VAL A 1 105 ? 19.793 -5.634 1.894 1.00 73.00 105 VAL A N 1
ATOM 847 C CA . VAL A 1 105 ? 19.081 -6.883 2.182 1.00 73.00 105 VAL A CA 1
ATOM 848 C C . VAL A 1 105 ? 19.895 -7.784 3.113 1.00 73.00 105 VAL A C 1
ATOM 850 O O . VAL A 1 105 ? 19.316 -8.397 4.009 1.00 73.00 105 VAL A O 1
ATOM 853 N N . ALA A 1 106 ? 21.224 -7.798 2.979 1.00 68.25 106 ALA A N 1
ATOM 854 C CA . ALA A 1 106 ? 22.127 -8.529 3.866 1.00 68.25 106 ALA A CA 1
ATOM 855 C C . ALA A 1 106 ? 22.096 -8.026 5.321 1.00 68.25 106 ALA A C 1
ATOM 857 O O . ALA A 1 106 ? 22.363 -8.802 6.232 1.00 68.25 106 ALA A O 1
ATOM 858 N N . VAL A 1 107 ? 21.732 -6.762 5.562 1.00 66.69 107 VAL A N 1
ATOM 859 C CA . VAL A 1 107 ? 21.530 -6.227 6.921 1.00 66.69 107 VAL A CA 1
ATOM 860 C C . VAL A 1 107 ? 20.107 -6.504 7.423 1.00 66.69 107 VAL A C 1
ATOM 862 O O . VAL A 1 107 ? 19.908 -6.870 8.582 1.00 66.69 107 VAL A O 1
ATOM 865 N N . VAL A 1 108 ? 19.103 -6.349 6.556 1.00 63.41 108 VAL A N 1
ATOM 866 C CA . VAL A 1 108 ? 17.679 -6.410 6.931 1.00 63.41 108 VAL A CA 1
ATOM 867 C C . VAL A 1 108 ? 17.193 -7.832 7.160 1.00 63.41 108 VAL A C 1
ATOM 869 O O . VAL A 1 108 ? 16.517 -8.096 8.155 1.00 63.41 108 VAL A O 1
ATOM 872 N N . VAL A 1 109 ? 17.503 -8.746 6.240 1.00 60.66 109 VAL A N 1
ATOM 873 C CA . VAL A 1 109 ? 16.931 -10.094 6.246 1.00 60.66 109 VAL A CA 1
ATOM 874 C C . VAL A 1 109 ? 17.436 -10.875 7.458 1.00 60.66 109 VAL A C 1
ATOM 876 O O . VAL A 1 109 ? 16.607 -11.214 8.293 1.00 60.66 109 VAL A O 1
ATOM 879 N N . PRO A 1 110 ? 18.745 -11.021 7.733 1.00 57.38 110 PRO A N 1
ATOM 880 C CA . PRO A 1 110 ? 19.199 -11.836 8.864 1.00 57.38 110 PRO A CA 1
ATOM 881 C C . PRO A 1 110 ? 18.702 -11.360 10.239 1.00 57.38 110 PRO A C 1
ATOM 883 O O . PRO A 1 110 ? 18.474 -12.184 11.126 1.00 57.38 110 PRO A O 1
ATOM 886 N N . ALA A 1 111 ? 18.521 -10.046 10.417 1.00 58.56 111 ALA A N 1
ATOM 887 C CA . ALA A 1 111 ? 18.101 -9.451 11.683 1.00 58.56 111 ALA A CA 1
ATOM 888 C C . ALA A 1 111 ? 16.577 -9.442 11.886 1.00 58.56 111 ALA A C 1
ATOM 890 O O . ALA A 1 111 ? 16.120 -9.409 13.030 1.00 58.56 111 ALA A O 1
ATOM 891 N N . ARG A 1 112 ? 15.782 -9.416 10.806 1.00 60.53 112 ARG A N 1
ATOM 892 C CA . ARG A 1 112 ? 14.349 -9.086 10.890 1.00 60.53 112 ARG A CA 1
ATOM 893 C C . ARG A 1 112 ? 13.427 -10.091 10.218 1.00 60.53 112 ARG A C 1
ATOM 895 O O . ARG A 1 112 ? 12.286 -10.175 10.644 1.00 60.53 112 ARG A O 1
ATOM 902 N N . ALA A 1 113 ? 13.870 -10.856 9.226 1.00 65.75 113 ALA A N 1
ATOM 903 C CA . ALA A 1 113 ? 13.003 -11.775 8.493 1.00 65.75 113 ALA A CA 1
ATOM 904 C C . ALA A 1 113 ? 13.734 -13.075 8.154 1.00 65.75 113 ALA A C 1
ATOM 906 O O . ALA A 1 113 ? 14.883 -13.074 7.737 1.00 65.75 113 ALA A O 1
ATOM 907 N N . ALA A 1 114 ? 13.071 -14.220 8.265 1.00 64.44 114 ALA A N 1
ATOM 908 C CA . ALA A 1 114 ? 13.666 -15.457 7.769 1.00 64.44 114 ALA A CA 1
ATOM 909 C C . ALA A 1 114 ? 13.882 -15.396 6.248 1.00 64.44 114 ALA A C 1
ATOM 911 O O . ALA A 1 114 ? 14.802 -16.041 5.742 1.00 64.44 114 ALA A O 1
ATOM 912 N N . ARG A 1 115 ? 13.023 -14.647 5.531 1.00 71.38 115 ARG A N 1
ATOM 913 C CA . ARG A 1 115 ? 13.076 -14.507 4.072 1.00 71.38 115 ARG A CA 1
ATOM 914 C C . ARG A 1 115 ? 12.598 -13.163 3.548 1.00 71.38 115 ARG A C 1
ATOM 916 O O . ARG A 1 115 ? 11.786 -12.498 4.188 1.00 71.38 115 ARG A O 1
ATOM 923 N N . LEU A 1 116 ? 13.027 -12.823 2.335 1.00 76.44 116 LEU A N 1
ATOM 924 C CA . LEU A 1 116 ? 12.521 -11.679 1.576 1.00 76.44 116 LEU A CA 1
ATOM 925 C C . LEU A 1 116 ? 12.255 -12.061 0.118 1.00 76.44 116 LEU A C 1
ATOM 927 O O . LEU A 1 116 ? 13.153 -12.501 -0.594 1.00 76.44 116 LEU A O 1
ATOM 931 N N . ALA A 1 117 ? 11.026 -11.838 -0.338 1.00 81.38 117 ALA A N 1
ATOM 932 C CA . ALA A 1 117 ? 10.674 -11.836 -1.752 1.00 81.38 117 ALA A CA 1
ATOM 933 C C . ALA A 1 117 ? 10.395 -10.396 -2.186 1.00 81.38 117 ALA A C 1
ATOM 935 O O . ALA A 1 117 ? 9.763 -9.641 -1.448 1.00 81.38 117 ALA A O 1
ATOM 936 N N . GLY A 1 118 ? 10.857 -9.994 -3.364 1.00 85.81 118 GLY A N 1
ATOM 937 C CA . GLY A 1 118 ? 10.686 -8.619 -3.814 1.00 85.81 118 GLY A CA 1
ATOM 938 C C . GLY A 1 118 ? 10.630 -8.452 -5.320 1.00 85.81 118 GLY A C 1
ATOM 939 O O . GLY A 1 118 ? 10.940 -9.358 -6.095 1.00 85.81 118 GLY A O 1
ATOM 940 N N . GLY A 1 119 ? 10.221 -7.258 -5.728 1.00 87.94 119 GLY A N 1
ATOM 941 C CA . GLY A 1 119 ? 10.119 -6.861 -7.124 1.00 87.94 119 GLY A CA 1
ATOM 942 C C . GLY A 1 119 ? 10.463 -5.390 -7.282 1.00 87.94 119 GLY A C 1
ATOM 943 O O . GLY A 1 119 ? 9.951 -4.564 -6.531 1.00 87.94 119 GLY A O 1
ATOM 944 N N . ALA A 1 120 ? 11.322 -5.052 -8.239 1.00 88.00 120 ALA A N 1
ATOM 945 C CA . ALA A 1 120 ? 11.743 -3.679 -8.501 1.00 88.00 120 ALA A CA 1
ATOM 946 C C . ALA A 1 120 ? 11.279 -3.201 -9.886 1.00 88.00 120 ALA A C 1
ATOM 948 O O . ALA A 1 120 ? 11.542 -3.860 -10.889 1.00 88.00 120 ALA A O 1
ATOM 949 N N . ALA A 1 121 ? 10.613 -2.049 -9.952 1.00 88.31 121 ALA A N 1
ATOM 950 C CA . ALA A 1 121 ? 10.155 -1.419 -11.197 1.00 88.31 121 ALA A CA 1
ATOM 951 C C . ALA A 1 121 ? 10.011 0.103 -11.017 1.00 88.31 121 ALA A C 1
ATOM 953 O O . ALA A 1 121 ? 10.120 0.609 -9.902 1.00 88.31 121 ALA A O 1
ATOM 954 N N . GLY A 1 122 ? 9.747 0.859 -12.081 1.00 80.94 122 GLY A N 1
ATOM 955 C CA . GLY A 1 122 ? 9.426 2.288 -12.005 1.00 80.94 122 GLY A CA 1
ATOM 956 C C . GLY A 1 122 ? 8.023 2.586 -11.462 1.00 80.94 122 GLY A C 1
ATOM 957 O O . GLY A 1 122 ? 7.764 3.716 -11.048 1.00 80.94 122 GLY A O 1
ATOM 958 N N . HIS A 1 123 ? 7.133 1.588 -11.396 1.00 83.12 123 HIS A N 1
ATOM 959 C CA . HIS A 1 123 ? 5.774 1.731 -10.867 1.00 83.12 123 HIS A CA 1
ATOM 960 C C . HIS A 1 123 ? 5.437 0.684 -9.787 1.00 83.12 123 HIS A C 1
ATOM 962 O O . HIS A 1 123 ? 5.766 -0.492 -9.972 1.00 83.12 123 HIS A O 1
ATOM 968 N N . PRO A 1 124 ? 4.693 1.034 -8.712 1.00 82.38 124 PRO A N 1
ATOM 969 C CA . PRO A 1 124 ? 4.291 0.077 -7.682 1.00 82.38 124 PRO A CA 1
ATOM 970 C C . PRO A 1 124 ? 3.570 -1.152 -8.247 1.00 82.38 124 PRO A C 1
ATOM 972 O O . PRO A 1 124 ? 4.009 -2.269 -8.027 1.00 82.38 124 PRO A O 1
ATOM 975 N N . TRP A 1 125 ? 2.520 -0.995 -9.060 1.00 86.81 125 TRP A N 1
ATOM 976 C CA . TRP A 1 125 ? 1.788 -2.159 -9.599 1.00 86.81 125 TRP A CA 1
ATOM 977 C C . TRP A 1 125 ? 2.684 -3.149 -10.358 1.00 86.81 125 TRP A C 1
ATOM 979 O O . TRP A 1 125 ? 2.526 -4.358 -10.205 1.00 86.81 125 TRP A O 1
ATOM 989 N N . LEU A 1 126 ? 3.662 -2.635 -11.112 1.00 89.56 126 LEU A N 1
ATOM 990 C CA . LEU A 1 126 ? 4.643 -3.460 -11.810 1.00 89.56 126 LEU A CA 1
ATOM 991 C C . LEU A 1 126 ? 5.579 -4.151 -10.826 1.00 89.56 126 LEU A C 1
ATOM 993 O O . LEU A 1 126 ? 5.780 -5.351 -10.931 1.00 89.56 126 LEU A O 1
ATOM 997 N N . ALA A 1 127 ? 6.091 -3.431 -9.832 1.00 88.00 127 ALA A N 1
ATOM 998 C CA . ALA A 1 127 ? 6.954 -4.004 -8.810 1.00 88.00 127 ALA A CA 1
ATOM 999 C C . ALA A 1 127 ? 6.255 -5.121 -8.005 1.00 88.00 127 ALA A C 1
ATOM 1001 O O . ALA A 1 127 ? 6.892 -6.133 -7.727 1.00 88.00 127 ALA A O 1
ATOM 1002 N N . ARG A 1 128 ? 4.943 -5.025 -7.717 1.00 88.00 128 ARG A N 1
ATOM 1003 C CA . ARG A 1 128 ? 4.183 -6.142 -7.105 1.00 88.00 128 ARG A CA 1
ATOM 1004 C C . ARG A 1 128 ? 4.146 -7.347 -8.030 1.00 88.00 128 ARG A C 1
ATOM 1006 O O . ARG A 1 128 ? 4.456 -8.457 -7.617 1.00 88.00 128 ARG A O 1
ATOM 1013 N N . TRP A 1 129 ? 3.732 -7.122 -9.274 1.00 90.00 129 TRP A N 1
ATOM 1014 C CA . TRP A 1 129 ? 3.561 -8.194 -10.244 1.00 90.00 129 TRP A CA 1
ATOM 1015 C C . TRP A 1 129 ? 4.885 -8.908 -10.530 1.00 90.00 129 TRP A C 1
ATOM 1017 O O . TRP A 1 129 ? 4.939 -10.132 -10.534 1.00 90.00 129 TRP A O 1
ATOM 1027 N N . VAL A 1 130 ? 5.969 -8.147 -10.678 1.00 90.69 130 VAL A N 1
ATOM 1028 C CA . VAL A 1 130 ? 7.333 -8.655 -10.855 1.00 90.69 130 VAL A CA 1
ATOM 1029 C C . VAL A 1 130 ? 7.786 -9.464 -9.641 1.00 90.69 130 VAL A C 1
ATOM 1031 O O . VAL A 1 130 ? 8.437 -10.487 -9.815 1.00 90.69 130 VAL A O 1
ATOM 1034 N N . ALA A 1 131 ? 7.422 -9.065 -8.422 1.00 87.00 131 ALA A N 1
ATOM 1035 C CA . ALA A 1 131 ? 7.740 -9.849 -7.231 1.00 87.00 131 ALA A CA 1
ATOM 1036 C C . ALA A 1 131 ? 7.012 -11.197 -7.194 1.00 87.00 131 ALA A C 1
ATOM 1038 O O . ALA A 1 131 ? 7.604 -12.209 -6.834 1.00 87.00 131 ALA A O 1
ATOM 1039 N N . GLU A 1 132 ? 5.725 -11.205 -7.549 1.00 83.88 132 GLU A N 1
ATOM 1040 C CA . GLU A 1 132 ? 4.877 -12.396 -7.454 1.00 83.88 132 GLU A CA 1
ATOM 1041 C C . GLU A 1 132 ? 5.073 -13.364 -8.634 1.00 83.88 132 GLU A C 1
ATOM 1043 O O . GLU A 1 132 ? 5.011 -14.578 -8.447 1.00 83.88 132 GLU A O 1
ATOM 1048 N N . ALA A 1 133 ? 5.322 -12.844 -9.839 1.00 86.06 133 ALA A N 1
ATOM 1049 C CA . ALA A 1 133 ? 5.370 -13.620 -11.080 1.00 86.06 133 ALA A CA 1
ATOM 1050 C C . ALA A 1 133 ? 6.738 -13.596 -11.783 1.00 86.06 133 ALA A C 1
ATOM 1052 O O . ALA A 1 133 ? 6.886 -1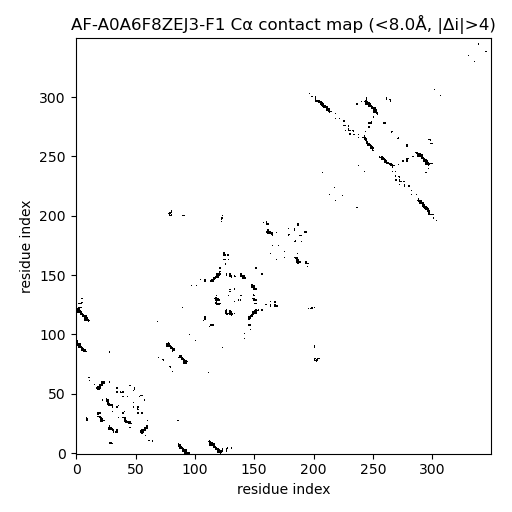4.216 -12.833 1.00 86.06 133 ALA A O 1
ATOM 1053 N N . GLY A 1 134 ? 7.746 -12.904 -11.243 1.00 86.06 134 GLY A N 1
ATOM 1054 C CA . GLY A 1 134 ? 9.008 -12.646 -11.947 1.00 86.06 134 GLY A CA 1
ATOM 1055 C C . GLY A 1 134 ? 9.737 -13.893 -12.445 1.00 86.06 134 GLY A C 1
ATOM 1056 O O . GLY A 1 134 ? 10.313 -13.864 -13.530 1.00 86.06 134 GLY A O 1
ATOM 1057 N N . GLU A 1 135 ? 9.635 -15.003 -11.714 1.00 83.19 135 GLU A N 1
ATOM 1058 C CA . GLU A 1 135 ? 10.174 -16.300 -12.128 1.00 83.19 135 GLU A CA 1
ATOM 1059 C C . GLU A 1 135 ? 9.488 -16.843 -13.389 1.00 83.19 135 GLU A C 1
ATOM 1061 O O . GLU A 1 135 ? 10.156 -17.165 -14.368 1.00 83.19 135 GLU A O 1
ATOM 1066 N N . GLN A 1 136 ? 8.152 -16.871 -13.402 1.00 85.44 136 GLN A N 1
ATOM 1067 C CA . GLN A 1 136 ? 7.351 -17.322 -14.550 1.00 85.44 136 GLN A CA 1
ATOM 1068 C C . GLN A 1 136 ? 7.550 -16.421 -15.772 1.00 85.44 136 GLN A C 1
ATOM 1070 O O . GLN A 1 136 ? 7.478 -16.869 -16.912 1.00 85.44 136 GLN A O 1
ATOM 1075 N N . LEU A 1 137 ? 7.798 -15.137 -15.520 1.00 85.44 137 LEU A N 1
ATOM 1076 C CA . LEU A 1 137 ? 8.053 -14.131 -16.540 1.00 85.44 137 LEU A CA 1
ATOM 1077 C C . LEU A 1 137 ? 9.493 -14.169 -17.080 1.00 85.44 137 LEU A C 1
ATOM 1079 O O . LEU A 1 137 ? 9.795 -13.425 -18.013 1.00 85.44 137 LEU A O 1
ATOM 1083 N N . GLY A 1 138 ? 10.380 -14.997 -16.510 1.00 87.50 138 GLY A N 1
ATOM 1084 C CA . GLY A 1 138 ? 11.785 -15.085 -16.914 1.00 87.50 138 GLY A CA 1
ATOM 1085 C C . GLY A 1 138 ? 12.570 -13.794 -16.665 1.00 87.50 138 GLY A C 1
ATOM 1086 O O . GLY A 1 138 ? 13.489 -13.472 -17.419 1.00 87.50 138 GLY A O 1
ATOM 1087 N N . LEU A 1 139 ? 12.185 -13.017 -15.649 1.00 90.38 139 LEU A N 1
ATOM 1088 C CA . LEU A 1 139 ? 12.808 -11.730 -15.354 1.00 90.38 139 LEU A CA 1
ATOM 1089 C C . LEU A 1 139 ? 14.163 -11.904 -14.656 1.00 90.38 139 LEU A C 1
ATOM 1091 O O . LEU A 1 139 ? 14.369 -12.867 -13.909 1.00 90.38 139 LEU A O 1
ATOM 1095 N N . PRO A 1 140 ? 15.097 -10.958 -14.852 1.00 90.75 140 PRO A N 1
ATOM 1096 C CA . PRO A 1 140 ? 16.348 -10.973 -14.116 1.00 90.75 140 PRO A CA 1
ATOM 1097 C C . PRO A 1 140 ? 16.091 -10.761 -12.617 1.00 90.75 140 PRO A C 1
ATOM 1099 O O . PRO A 1 140 ? 15.133 -10.095 -12.214 1.00 90.75 140 PRO A O 1
ATOM 1102 N N . ALA A 1 141 ? 16.962 -11.333 -11.784 1.00 89.62 141 ALA A N 1
ATOM 1103 C CA . ALA A 1 141 ? 16.809 -11.316 -10.335 1.00 89.62 141 ALA A CA 1
ATOM 1104 C C . ALA A 1 141 ? 18.139 -11.106 -9.615 1.00 89.62 141 ALA A C 1
ATOM 1106 O O . ALA A 1 141 ? 19.167 -11.663 -10.005 1.00 89.62 141 ALA A O 1
ATOM 1107 N N . TRP A 1 142 ? 18.093 -10.369 -8.509 1.00 87.56 142 TRP A N 1
ATOM 1108 C CA . TRP A 1 142 ? 19.113 -10.422 -7.468 1.00 87.56 142 TRP A CA 1
ATOM 1109 C C . TRP A 1 142 ? 18.750 -11.535 -6.482 1.00 87.56 142 TRP A C 1
ATOM 1111 O O . TRP A 1 142 ? 17.579 -11.689 -6.125 1.00 87.56 142 TRP A O 1
ATOM 1121 N N . ARG A 1 143 ? 19.741 -12.327 -6.062 1.00 85.88 143 ARG A N 1
ATOM 1122 C CA . ARG A 1 143 ? 19.547 -13.498 -5.196 1.00 85.88 143 ARG A CA 1
ATOM 1123 C C . ARG A 1 143 ? 20.612 -13.562 -4.105 1.00 85.88 143 ARG A C 1
ATOM 1125 O O . ARG A 1 143 ? 21.745 -13.132 -4.325 1.00 85.88 143 ARG A O 1
ATOM 1132 N N . GLY A 1 144 ? 20.243 -14.159 -2.978 1.00 78.75 144 GLY A N 1
ATOM 1133 C CA . GLY A 1 144 ? 21.142 -14.577 -1.908 1.00 78.75 144 GLY A CA 1
ATOM 1134 C C . GLY A 1 144 ? 20.419 -15.495 -0.923 1.00 78.75 144 GLY A C 1
ATOM 1135 O O . GLY A 1 144 ? 19.275 -15.891 -1.156 1.00 78.75 144 GLY A O 1
ATOM 1136 N N . ASP A 1 145 ? 21.078 -15.843 0.178 1.00 72.56 145 ASP A N 1
ATOM 1137 C CA . ASP A 1 145 ? 20.520 -16.795 1.141 1.00 72.56 145 ASP A CA 1
ATOM 1138 C C . ASP A 1 145 ? 19.246 -16.252 1.797 1.00 72.56 145 ASP A C 1
ATOM 1140 O O . ASP A 1 145 ? 19.255 -15.248 2.510 1.00 72.56 145 ASP A O 1
ATOM 1144 N N . GLY A 1 146 ? 18.124 -16.929 1.537 1.00 70.81 146 GLY A N 1
ATOM 1145 C CA . GLY A 1 146 ? 16.814 -16.557 2.066 1.00 70.81 146 GLY A CA 1
ATOM 1146 C C . GLY A 1 146 ? 16.141 -15.383 1.351 1.00 70.81 146 GLY A C 1
ATOM 1147 O O . GLY A 1 146 ? 15.089 -14.943 1.808 1.00 70.81 146 GLY A O 1
ATOM 1148 N N . TRP A 1 147 ? 16.674 -14.871 0.237 1.00 79.75 147 TRP A N 1
ATOM 1149 C CA . TRP A 1 147 ? 16.018 -13.770 -0.465 1.00 79.75 147 TRP A CA 1
ATOM 1150 C C . TRP A 1 147 ? 16.159 -13.798 -1.987 1.00 79.75 147 TRP A C 1
ATOM 1152 O O . TRP A 1 147 ? 17.164 -14.222 -2.560 1.00 79.75 147 TRP A O 1
ATOM 1162 N N . VAL A 1 148 ? 15.125 -13.286 -2.650 1.00 84.62 148 VAL A N 1
ATOM 1163 C CA . VAL A 1 148 ? 15.078 -13.100 -4.100 1.00 84.62 148 VAL A CA 1
ATOM 1164 C C . VAL A 1 148 ? 14.348 -11.808 -4.422 1.00 84.62 148 VAL A C 1
ATOM 1166 O O . VAL A 1 148 ? 13.328 -11.480 -3.817 1.00 84.62 148 VAL A O 1
ATOM 1169 N N . THR A 1 149 ? 14.868 -11.040 -5.372 1.00 87.50 149 THR A N 1
ATOM 1170 C CA . THR A 1 149 ? 14.175 -9.861 -5.892 1.00 87.50 149 THR A CA 1
ATOM 1171 C C . THR A 1 149 ? 14.323 -9.769 -7.390 1.00 87.50 149 THR A C 1
ATOM 1173 O O . THR A 1 149 ? 15.419 -9.562 -7.910 1.00 87.50 149 THR A O 1
ATOM 1176 N N . PHE A 1 150 ? 13.199 -9.930 -8.078 1.00 90.75 150 PHE A N 1
ATOM 1177 C CA . PHE A 1 150 ? 13.110 -9.742 -9.518 1.00 90.75 150 PHE A CA 1
ATOM 1178 C C . PHE A 1 150 ? 13.098 -8.252 -9.839 1.00 90.75 150 PHE A C 1
ATOM 1180 O O . PHE A 1 150 ? 12.629 -7.440 -9.041 1.00 90.75 150 PHE A O 1
ATOM 1187 N N . TYR A 1 151 ? 13.600 -7.861 -11.001 1.00 90.12 151 TYR A N 1
ATOM 1188 C CA . TYR A 1 151 ? 13.559 -6.461 -11.399 1.00 90.12 151 TYR A CA 1
ATOM 1189 C C . TYR A 1 151 ? 13.215 -6.285 -12.867 1.00 90.12 151 TYR A C 1
ATOM 1191 O O . TYR A 1 151 ? 13.481 -7.135 -13.715 1.00 90.12 151 TYR A O 1
ATOM 1199 N N . LEU A 1 152 ? 12.623 -5.133 -13.153 1.00 90.31 152 LEU A N 1
ATOM 1200 C CA . LEU A 1 152 ? 12.211 -4.723 -14.477 1.00 90.31 152 LEU A CA 1
ATOM 1201 C C . LEU A 1 152 ? 13.125 -3.596 -14.968 1.00 90.31 152 LEU A C 1
ATOM 1203 O O . LEU A 1 152 ? 13.088 -2.498 -14.407 1.00 90.31 152 LEU A O 1
ATOM 1207 N N . PRO A 1 153 ? 13.965 -3.833 -15.991 1.00 87.12 153 PRO A N 1
ATOM 1208 C CA . PRO A 1 153 ? 14.799 -2.778 -16.547 1.00 87.12 153 PRO A CA 1
ATOM 1209 C C . PRO A 1 153 ? 13.941 -1.640 -17.133 1.00 87.12 153 PRO A C 1
ATOM 1211 O O . PRO A 1 153 ? 12.991 -1.927 -17.867 1.00 87.12 153 PRO A O 1
ATOM 1214 N N . PRO A 1 154 ? 14.301 -0.359 -16.915 1.00 83.81 154 PRO A N 1
ATOM 1215 C CA . PRO A 1 154 ? 13.521 0.776 -17.419 1.00 83.81 154 PRO A CA 1
ATOM 1216 C C . PRO A 1 154 ? 13.268 0.738 -18.934 1.00 83.81 154 PRO A C 1
ATOM 1218 O O . PRO A 1 154 ? 12.201 1.130 -19.398 1.00 83.81 154 PRO A O 1
ATOM 1221 N N . ALA A 1 155 ? 14.220 0.206 -19.710 1.00 85.69 155 ALA A N 1
ATOM 1222 C CA . ALA A 1 155 ? 14.130 0.112 -21.169 1.00 85.69 155 ALA A CA 1
ATOM 1223 C C . ALA A 1 155 ? 12.968 -0.765 -21.672 1.00 85.69 155 ALA A C 1
ATOM 1225 O O . ALA A 1 155 ? 12.481 -0.556 -22.780 1.00 85.69 155 ALA A O 1
ATOM 1226 N N . VAL A 1 156 ? 12.510 -1.737 -20.874 1.00 88.56 156 VAL A N 1
ATOM 1227 C CA . VAL A 1 156 ? 11.418 -2.653 -21.253 1.00 88.56 156 VAL A CA 1
ATOM 1228 C C . VAL A 1 156 ? 10.119 -2.367 -20.502 1.00 88.56 156 VAL A C 1
ATOM 1230 O O . VAL A 1 156 ? 9.091 -2.984 -20.779 1.00 88.56 156 VAL A O 1
ATOM 1233 N N . GLU A 1 157 ? 10.130 -1.416 -19.568 1.00 86.94 157 GLU A N 1
ATOM 1234 C CA . GLU A 1 157 ? 9.030 -1.189 -18.635 1.00 86.94 157 GLU A CA 1
ATOM 1235 C C . GLU A 1 157 ? 7.716 -0.821 -19.336 1.00 86.94 157 GLU A C 1
ATOM 1237 O O . GLU A 1 157 ? 6.664 -1.340 -18.976 1.00 86.94 157 GLU A O 1
ATOM 1242 N N . ALA A 1 158 ? 7.765 -0.020 -20.405 1.00 86.81 158 ALA A N 1
ATOM 1243 C CA . ALA A 1 158 ? 6.578 0.344 -21.181 1.00 86.81 158 ALA A CA 1
ATOM 1244 C C . ALA A 1 158 ? 5.898 -0.864 -21.858 1.00 86.81 158 ALA A C 1
ATOM 1246 O O . ALA A 1 158 ? 4.672 -0.900 -21.985 1.00 86.81 158 ALA A O 1
ATOM 1247 N N . VAL A 1 159 ? 6.676 -1.871 -22.275 1.00 91.62 159 VAL A N 1
ATOM 1248 C CA . VAL A 1 159 ? 6.148 -3.110 -22.873 1.00 91.62 159 VAL A CA 1
ATOM 1249 C C . VAL A 1 159 ? 5.436 -3.938 -21.809 1.00 91.62 159 VAL A C 1
ATOM 1251 O O . VAL A 1 159 ? 4.327 -4.425 -22.026 1.00 91.62 159 VAL A O 1
ATOM 1254 N N . TRP A 1 160 ? 6.046 -4.053 -20.634 1.00 93.38 160 TRP A N 1
ATOM 1255 C CA . TRP A 1 160 ? 5.476 -4.779 -19.505 1.00 93.38 160 TRP A CA 1
ATOM 1256 C C . TRP A 1 160 ? 4.273 -4.060 -18.888 1.00 93.38 160 TRP A C 1
ATOM 1258 O O . TRP A 1 160 ? 3.306 -4.719 -18.524 1.00 93.38 160 TRP A O 1
ATOM 1268 N N . ALA A 1 161 ? 4.250 -2.725 -18.882 1.00 90.06 161 ALA A N 1
ATOM 1269 C CA . ALA A 1 161 ? 3.089 -1.932 -18.480 1.00 90.06 161 ALA A CA 1
ATOM 1270 C C . ALA A 1 161 ? 1.838 -2.278 -19.297 1.00 90.06 161 ALA A C 1
ATOM 1272 O O . ALA A 1 161 ? 0.755 -2.367 -18.732 1.00 90.06 161 ALA A O 1
ATOM 1273 N N . ARG A 1 162 ? 1.979 -2.556 -20.600 1.00 92.44 162 ARG A N 1
ATOM 1274 C CA . ARG A 1 162 ? 0.860 -3.011 -21.446 1.00 92.44 162 ARG A CA 1
ATOM 1275 C C . ARG A 1 162 ? 0.362 -4.408 -21.077 1.00 92.44 162 ARG A C 1
ATOM 1277 O O . ARG A 1 162 ? -0.818 -4.684 -21.239 1.00 92.44 162 ARG A O 1
ATOM 1284 N N . ARG A 1 163 ? 1.246 -5.273 -20.576 1.00 94.62 163 ARG A N 1
ATOM 1285 C CA . ARG A 1 163 ? 0.945 -6.667 -20.210 1.00 94.62 163 ARG A CA 1
ATOM 1286 C C . ARG A 1 163 ? 0.510 -6.843 -18.755 1.00 94.62 163 ARG A C 1
ATOM 1288 O O . ARG A 1 163 ? 0.106 -7.944 -18.398 1.00 94.62 163 ARG A O 1
ATOM 1295 N N . LEU A 1 164 ? 0.596 -5.792 -17.937 1.00 93.06 164 LEU A N 1
ATOM 1296 C CA . LEU A 1 164 ? 0.241 -5.813 -16.519 1.00 93.06 164 LEU A CA 1
ATOM 1297 C C . LEU A 1 164 ? -1.194 -6.329 -16.332 1.00 93.06 164 LEU A C 1
ATOM 1299 O O . LEU A 1 164 ? -2.125 -5.652 -16.777 1.00 93.06 164 LEU A O 1
ATOM 1303 N N . PRO A 1 165 ? -1.403 -7.479 -15.668 1.00 93.06 165 PRO A N 1
ATOM 1304 C CA . PRO A 1 165 ? -2.742 -7.988 -15.420 1.00 93.06 165 PRO A CA 1
ATOM 1305 C C . PRO A 1 165 ? -3.529 -7.041 -14.513 1.00 93.06 165 PRO A C 1
ATOM 1307 O O . PRO A 1 165 ? -3.003 -6.539 -13.516 1.00 93.06 165 PRO A O 1
ATOM 1310 N N . LEU A 1 166 ? -4.810 -6.829 -14.817 1.00 85.25 166 LEU A N 1
ATOM 1311 C CA . LEU A 1 166 ? -5.644 -5.863 -14.094 1.00 85.25 166 LEU A CA 1
ATOM 1312 C C . LEU A 1 166 ? -5.838 -6.209 -12.617 1.00 85.25 166 LEU A C 1
ATOM 1314 O O . LEU A 1 166 ? -6.108 -5.312 -11.831 1.00 85.25 166 LEU A O 1
ATOM 1318 N N . ILE A 1 167 ? -5.626 -7.461 -12.203 1.00 83.38 167 ILE A N 1
ATOM 1319 C CA . ILE A 1 167 ? -5.653 -7.860 -10.783 1.00 83.38 167 ILE A CA 1
ATOM 1320 C C . ILE A 1 167 ? -4.592 -7.138 -9.931 1.00 83.38 167 ILE A C 1
ATOM 1322 O O . ILE A 1 167 ? -4.746 -7.025 -8.717 1.00 83.38 167 ILE A O 1
ATOM 1326 N N . TYR A 1 168 ? -3.519 -6.647 -10.560 1.00 83.81 168 TYR A N 1
ATOM 1327 C CA . TYR A 1 168 ? -2.441 -5.897 -9.910 1.00 83.81 168 TYR A CA 1
ATOM 1328 C C . TYR A 1 168 ? -2.676 -4.386 -9.907 1.00 83.81 168 TYR A C 1
ATOM 1330 O O . TYR A 1 168 ? -1.982 -3.653 -9.197 1.00 83.81 168 TYR A O 1
ATOM 1338 N N . VAL A 1 169 ? -3.639 -3.919 -10.701 1.00 80.81 169 VAL A N 1
ATOM 1339 C CA . VAL A 1 169 ? -4.020 -2.513 -10.785 1.00 80.81 169 VAL A CA 1
ATOM 1340 C C . VAL A 1 169 ? -4.932 -2.199 -9.609 1.00 80.81 169 VAL A C 1
ATOM 1342 O O . VAL A 1 169 ? -5.975 -2.814 -9.437 1.00 80.81 169 VAL A O 1
ATOM 1345 N N . GLU A 1 170 ? -4.544 -1.237 -8.778 1.00 75.06 170 GLU A N 1
ATOM 1346 C CA . GLU A 1 170 ? -5.383 -0.825 -7.654 1.00 75.06 170 GLU A CA 1
ATOM 1347 C C . GLU A 1 170 ? -6.525 0.061 -8.158 1.00 75.06 170 GLU A C 1
ATOM 1349 O O . GLU A 1 170 ? -6.308 1.221 -8.515 1.00 75.06 170 GLU A O 1
ATOM 1354 N N . ALA A 1 171 ? -7.737 -0.489 -8.174 1.00 67.06 171 ALA A N 1
ATOM 1355 C CA . ALA A 1 171 ? -8.948 0.210 -8.571 1.00 67.06 171 ALA A CA 1
ATOM 1356 C C . ALA A 1 171 ? -10.136 -0.135 -7.655 1.00 67.06 171 ALA A C 1
ATOM 1358 O O . ALA A 1 171 ? -10.137 -1.166 -6.976 1.00 67.06 171 ALA A O 1
ATOM 1359 N N . PRO A 1 172 ? -11.183 0.713 -7.610 1.00 70.25 172 PRO A N 1
ATOM 1360 C CA . PRO A 1 172 ? -12.421 0.369 -6.922 1.00 70.25 172 PRO A CA 1
ATOM 1361 C C . PRO A 1 172 ? -13.016 -0.938 -7.460 1.00 70.25 172 PRO A C 1
ATOM 1363 O O . PRO A 1 172 ? -13.000 -1.184 -8.665 1.00 70.25 172 PRO A O 1
ATOM 1366 N N . ALA A 1 173 ? -13.631 -1.743 -6.589 1.00 60.91 173 ALA A N 1
ATOM 1367 C CA . ALA A 1 173 ? -14.230 -3.023 -6.981 1.00 60.91 173 ALA A CA 1
ATOM 1368 C C . ALA A 1 173 ? -15.266 -2.893 -8.116 1.00 60.91 173 ALA A C 1
ATOM 1370 O O . ALA A 1 173 ? -15.381 -3.790 -8.944 1.00 60.91 173 ALA A O 1
ATOM 1371 N N . ALA A 1 174 ? -15.997 -1.775 -8.177 1.00 61.66 174 ALA A N 1
ATOM 1372 C CA . ALA A 1 174 ? -16.930 -1.491 -9.269 1.00 61.66 174 ALA A CA 1
ATOM 1373 C C . ALA A 1 174 ? -16.219 -1.361 -10.628 1.00 61.66 174 ALA A C 1
ATOM 1375 O O . ALA A 1 174 ? -16.715 -1.870 -11.627 1.00 61.66 174 ALA A O 1
ATOM 1376 N N . LEU A 1 175 ? -15.034 -0.743 -10.651 1.00 71.88 175 LEU A N 1
ATOM 1377 C CA . LEU A 1 175 ? -14.246 -0.570 -11.868 1.00 71.88 175 LEU A CA 1
ATOM 1378 C C . LEU A 1 175 ? -13.627 -1.898 -12.328 1.00 71.88 175 LEU A C 1
ATOM 1380 O O . LEU A 1 175 ? -13.636 -2.190 -13.517 1.00 71.88 175 LEU A O 1
ATOM 1384 N N . HIS A 1 176 ? -13.185 -2.749 -11.395 1.00 72.12 176 HIS A N 1
ATOM 1385 C CA . HIS A 1 176 ? -12.742 -4.108 -11.732 1.00 72.12 176 HIS A CA 1
ATOM 1386 C C . HIS A 1 176 ? -13.852 -4.955 -12.361 1.00 72.12 176 HIS A C 1
ATOM 1388 O O . HIS A 1 176 ? -13.581 -5.694 -13.304 1.00 72.12 176 HIS A O 1
ATOM 1394 N N . ARG A 1 177 ? -15.093 -4.846 -11.865 1.00 73.94 177 ARG A N 1
ATOM 1395 C CA . ARG A 1 177 ? -16.242 -5.525 -12.486 1.00 73.94 177 ARG A CA 1
ATOM 1396 C C . ARG A 1 177 ? -16.488 -5.000 -13.891 1.00 73.94 177 ARG A C 1
ATOM 1398 O O . ARG A 1 177 ? -16.569 -5.794 -14.811 1.00 73.94 177 ARG A O 1
ATOM 1405 N N . GLN A 1 178 ? -16.487 -3.678 -14.063 1.00 72.69 178 GLN A N 1
ATOM 1406 C CA . GLN A 1 178 ? -16.636 -3.071 -15.381 1.00 72.69 178 GLN A CA 1
ATOM 1407 C C . GLN A 1 178 ? -15.561 -3.562 -16.362 1.00 72.69 178 GLN A C 1
ATOM 1409 O O . GLN A 1 178 ? -15.884 -3.897 -17.494 1.00 72.69 178 GLN A O 1
ATOM 1414 N N . TRP A 1 179 ? -14.293 -3.637 -15.950 1.00 82.12 179 TRP A N 1
ATOM 1415 C CA . TRP A 1 179 ? -13.230 -4.177 -16.803 1.00 82.12 179 TRP A CA 1
ATOM 1416 C C . TRP A 1 179 ? -13.458 -5.644 -17.171 1.00 82.12 179 TRP A C 1
ATOM 1418 O O . TRP A 1 179 ? -13.271 -6.011 -18.329 1.00 82.12 179 TRP A O 1
ATOM 1428 N N . ALA A 1 180 ? -13.901 -6.459 -16.210 1.00 82.81 180 ALA A N 1
ATOM 1429 C CA . ALA A 1 180 ? -14.242 -7.856 -16.451 1.00 82.81 180 ALA A CA 1
ATOM 1430 C C . ALA A 1 180 ? -15.424 -8.003 -17.428 1.00 82.81 180 ALA A C 1
ATOM 1432 O O . ALA A 1 180 ? -15.343 -8.821 -18.342 1.00 82.81 180 ALA A O 1
ATOM 1433 N N . ASP A 1 181 ? -16.465 -7.174 -17.296 1.00 83.62 181 ASP A N 1
ATOM 1434 C CA . ASP A 1 181 ? -17.633 -7.156 -18.190 1.00 83.62 181 ASP A CA 1
AT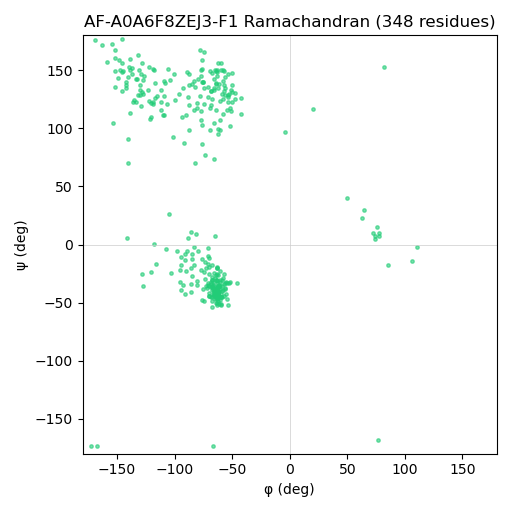OM 1435 C C . ASP A 1 181 ? -17.253 -6.755 -19.627 1.00 83.62 181 ASP A C 1
ATOM 1437 O O . ASP A 1 181 ? -17.860 -7.220 -20.589 1.00 83.62 181 ASP A O 1
ATOM 1441 N N . GLN A 1 182 ? -16.223 -5.916 -19.786 1.00 77.56 182 GLN A N 1
ATOM 1442 C CA . GLN A 1 182 ? -15.649 -5.541 -21.087 1.00 77.56 182 GLN A CA 1
ATOM 1443 C C . GLN A 1 182 ? -14.637 -6.570 -21.626 1.00 77.56 182 GLN A C 1
ATOM 1445 O O . GLN A 1 182 ? -14.092 -6.393 -22.714 1.00 77.56 182 GLN A O 1
ATOM 1450 N N . GLY A 1 183 ? -14.352 -7.638 -20.874 1.00 88.75 183 GLY A N 1
ATOM 1451 C CA . GLY A 1 183 ? -13.386 -8.668 -21.252 1.00 88.75 183 GLY A CA 1
ATOM 1452 C C . GLY A 1 183 ? -11.919 -8.233 -21.173 1.00 88.75 183 GLY A C 1
ATOM 1453 O O . GLY A 1 183 ? -11.050 -8.982 -21.620 1.00 88.75 183 GLY A O 1
ATOM 1454 N N . TRP A 1 184 ? -11.619 -7.065 -20.597 1.00 88.94 184 TRP A N 1
ATOM 1455 C CA . TRP A 1 184 ? -10.248 -6.583 -20.431 1.00 88.94 184 TRP A CA 1
ATOM 1456 C C . TRP A 1 184 ? -9.539 -7.344 -19.310 1.00 88.94 184 TRP A C 1
ATOM 1458 O O . TRP A 1 184 ? -10.077 -7.553 -18.221 1.00 88.94 184 TRP A O 1
ATOM 1468 N N . ARG A 1 185 ? -8.299 -7.755 -19.570 1.00 90.62 185 ARG A N 1
ATOM 1469 C CA . ARG A 1 185 ? -7.460 -8.562 -18.674 1.00 90.62 185 ARG A CA 1
ATOM 1470 C C . ARG A 1 185 ? -6.160 -7.864 -18.307 1.00 90.62 185 ARG A C 1
ATOM 1472 O O . ARG A 1 185 ? -5.586 -8.160 -17.259 1.00 90.62 185 ARG A O 1
ATOM 1479 N N . THR A 1 186 ? -5.703 -6.936 -19.138 1.00 94.44 186 THR A N 1
ATOM 1480 C CA . THR A 1 186 ? -4.418 -6.248 -19.019 1.00 94.44 186 THR A CA 1
ATOM 1481 C C . THR A 1 186 ? -4.576 -4.734 -19.088 1.00 94.44 186 THR A C 1
ATOM 1483 O O . THR A 1 186 ? -5.532 -4.205 -19.653 1.00 94.44 186 THR A O 1
ATOM 1486 N N . ALA A 1 187 ? -3.612 -4.007 -18.525 1.00 84.56 187 ALA A N 1
ATOM 1487 C CA . ALA A 1 187 ? -3.641 -2.551 -18.513 1.00 84.56 187 ALA A CA 1
ATOM 1488 C C . ALA A 1 187 ? -3.553 -1.926 -19.918 1.00 84.56 187 ALA A C 1
ATOM 1490 O O . ALA A 1 187 ? -4.054 -0.824 -20.117 1.00 84.56 187 ALA A O 1
ATOM 1491 N N . GLY A 1 188 ? -2.955 -2.622 -20.892 1.00 82.69 188 GLY A N 1
ATOM 1492 C CA . GLY A 1 188 ? -2.899 -2.174 -22.286 1.00 82.69 188 GLY A CA 1
ATOM 1493 C C . GLY A 1 188 ? -4.241 -2.213 -23.019 1.00 82.69 188 GLY A C 1
ATOM 1494 O O . GLY A 1 188 ? -4.387 -1.523 -24.023 1.00 82.69 188 GLY A O 1
ATOM 1495 N N . GLU A 1 189 ? -5.212 -2.983 -22.523 1.00 81.31 189 GLU A N 1
ATOM 1496 C CA . GLU A 1 189 ? -6.557 -3.078 -23.107 1.00 81.31 189 GLU A CA 1
ATOM 1497 C C . GLU A 1 189 ? -7.494 -1.981 -22.589 1.00 81.31 189 GLU A C 1
ATOM 1499 O O . GLU A 1 189 ? -8.490 -1.676 -23.238 1.00 81.31 189 GLU A O 1
ATOM 1504 N N . VAL A 1 190 ? -7.174 -1.364 -21.445 1.00 78.62 190 VAL A N 1
ATOM 1505 C CA . VAL A 1 190 ? -7.997 -0.317 -20.831 1.00 78.62 190 VAL A CA 1
ATOM 1506 C C . VAL A 1 190 ? -7.688 1.039 -21.481 1.00 78.62 190 VAL A C 1
ATOM 1508 O O . VAL A 1 190 ? -6.578 1.562 -21.312 1.00 78.62 190 VAL A O 1
ATOM 1511 N N . PRO A 1 191 ? -8.653 1.668 -22.179 1.00 73.00 191 PRO A N 1
ATOM 1512 C CA . PRO A 1 191 ? -8.4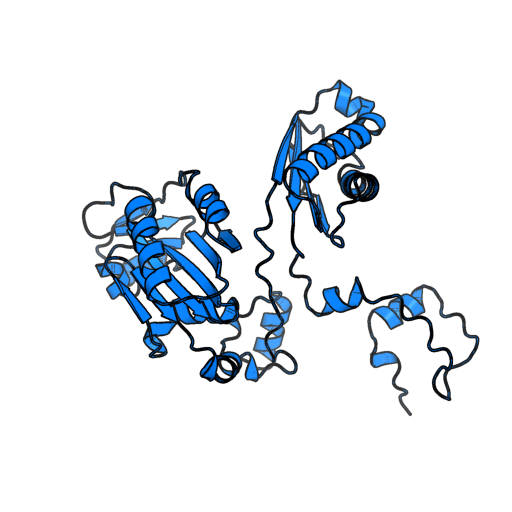38 2.963 -22.812 1.00 73.00 191 PRO A CA 1
ATOM 1513 C C . PRO A 1 191 ? -8.038 4.034 -21.790 1.00 73.00 191 PRO A C 1
ATOM 1515 O O . PRO A 1 191 ? -8.693 4.208 -20.764 1.00 73.00 191 PRO A O 1
ATOM 1518 N N . GLY A 1 192 ? -6.955 4.761 -22.074 1.00 73.44 192 GLY A N 1
ATOM 1519 C CA . GLY A 1 192 ? -6.485 5.873 -21.240 1.00 73.44 192 GLY A CA 1
ATOM 1520 C C . GLY A 1 192 ? -5.803 5.478 -19.924 1.00 73.44 192 GLY A C 1
ATOM 1521 O O . GLY A 1 192 ? -5.443 6.366 -19.155 1.00 73.44 192 GLY A O 1
ATOM 1522 N N . LEU A 1 193 ? -5.590 4.183 -19.653 1.00 73.62 193 LEU A N 1
ATOM 1523 C CA . LEU A 1 193 ? -4.846 3.746 -18.463 1.00 73.62 193 LEU A CA 1
ATOM 1524 C C . LEU A 1 193 ? -3.326 3.919 -18.615 1.00 73.62 193 LEU A C 1
ATOM 1526 O O . LEU A 1 193 ? -2.613 3.969 -17.613 1.00 73.62 193 LEU A O 1
ATOM 1530 N N . LEU A 1 194 ? -2.832 3.994 -19.855 1.00 76.12 194 LEU A N 1
ATOM 1531 C CA . LEU A 1 194 ? -1.418 4.187 -20.166 1.00 76.12 194 LEU A CA 1
ATOM 1532 C C . LEU A 1 194 ? -1.116 5.629 -20.622 1.00 76.12 194 LEU A C 1
ATOM 1534 O O . LEU A 1 194 ? -1.893 6.180 -21.404 1.00 76.12 194 LEU A O 1
ATOM 1538 N N . PRO A 1 195 ? 0.033 6.212 -20.217 1.00 74.88 195 PRO A N 1
ATOM 1539 C CA . PRO A 1 195 ? 1.022 5.647 -19.290 1.00 74.88 195 PRO A CA 1
ATOM 1540 C C . PRO A 1 195 ? 0.428 5.451 -17.890 1.00 74.88 195 PRO A C 1
ATOM 1542 O O . PRO A 1 195 ? -0.484 6.183 -17.510 1.00 74.88 195 PRO A O 1
ATOM 1545 N N . LEU A 1 196 ? 0.916 4.441 -17.154 1.00 74.69 196 LEU A N 1
ATOM 1546 C CA . LEU A 1 196 ? 0.400 4.151 -15.813 1.00 74.69 196 LEU A CA 1
ATOM 1547 C C . LEU A 1 196 ? 0.418 5.444 -14.987 1.00 74.69 196 LEU A C 1
ATOM 1549 O O . LEU A 1 196 ? 1.423 6.165 -15.030 1.00 74.69 196 LEU A O 1
ATOM 1553 N N . PRO A 1 197 ? -0.679 5.764 -14.279 1.00 66.50 197 PRO A N 1
ATOM 1554 C CA . PRO A 1 197 ? -0.788 7.030 -13.579 1.00 66.50 197 PRO A CA 1
ATOM 1555 C C . PRO A 1 197 ? 0.381 7.161 -12.602 1.00 66.50 197 PRO A C 1
ATOM 1557 O O . PRO A 1 197 ? 0.708 6.182 -11.928 1.00 66.50 197 PRO A O 1
ATOM 1560 N N . PRO A 1 198 ? 1.022 8.339 -12.500 1.00 58.84 198 PRO A N 1
ATOM 1561 C CA . PRO A 1 198 ? 2.104 8.532 -11.556 1.00 58.84 198 PRO A CA 1
ATOM 1562 C C . PRO A 1 198 ? 1.551 8.290 -10.159 1.00 58.84 198 PRO A C 1
ATOM 1564 O O . PRO A 1 198 ? 0.782 9.085 -9.618 1.00 58.84 198 PRO A O 1
ATOM 1567 N N . ARG A 1 199 ? 1.934 7.160 -9.574 1.00 57.88 199 ARG A N 1
ATOM 1568 C CA . ARG A 1 199 ? 1.708 6.897 -8.169 1.00 57.88 199 ARG A CA 1
ATOM 1569 C C . ARG A 1 199 ? 3.027 7.150 -7.462 1.00 57.88 199 ARG A C 1
ATOM 1571 O O . ARG A 1 199 ? 3.824 6.216 -7.375 1.00 57.88 199 ARG A O 1
ATOM 1578 N N . PRO A 1 200 ? 3.279 8.370 -6.947 1.00 49.09 200 PRO A N 1
ATOM 1579 C CA . PRO A 1 200 ? 4.204 8.447 -5.835 1.00 49.09 200 PRO A CA 1
ATOM 1580 C C . PRO A 1 200 ? 3.669 7.461 -4.797 1.00 49.09 200 PRO A C 1
ATOM 1582 O O . PRO A 1 200 ? 2.470 7.481 -4.474 1.00 49.09 200 PRO A O 1
ATOM 1585 N N . LEU A 1 201 ? 4.520 6.561 -4.301 1.00 48.47 201 LEU A N 1
ATOM 1586 C CA . LEU A 1 201 ? 4.244 6.013 -2.984 1.00 48.47 201 LEU A CA 1
ATOM 1587 C C . LEU A 1 201 ? 4.001 7.255 -2.125 1.00 48.47 201 LEU A C 1
ATOM 1589 O O . LEU A 1 201 ? 4.843 8.154 -2.166 1.00 48.47 201 LEU A O 1
ATOM 1593 N N . PRO A 1 202 ? 2.840 7.409 -1.457 1.00 43.78 202 PRO A N 1
ATOM 1594 C CA . PRO A 1 202 ? 2.663 8.563 -0.593 1.00 43.78 202 PRO A CA 1
ATOM 1595 C C . PRO A 1 202 ? 3.893 8.564 0.318 1.00 43.78 202 PRO A C 1
ATOM 1597 O O . PRO A 1 202 ? 4.116 7.526 0.955 1.00 43.78 202 PRO A O 1
ATOM 1600 N N . PRO A 1 203 ? 4.744 9.618 0.266 1.00 37.91 203 PRO A N 1
ATOM 1601 C CA . PRO A 1 203 ? 5.989 9.657 1.015 1.00 37.91 203 PRO A CA 1
ATOM 1602 C C . PRO A 1 203 ? 5.590 9.31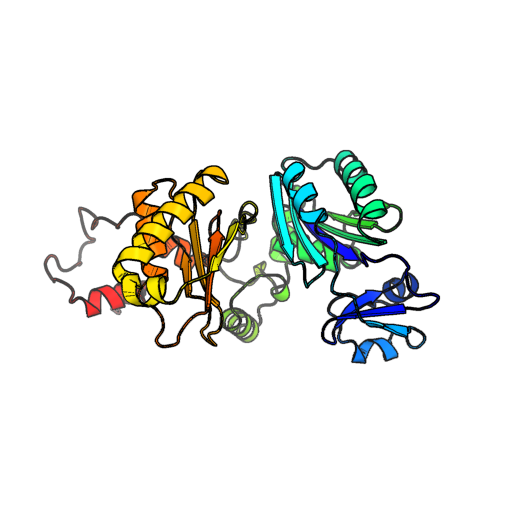7 2.423 1.00 37.91 203 PRO A C 1
ATOM 1604 O O . PRO A 1 203 ? 4.711 10.019 2.925 1.00 37.91 203 PRO A O 1
ATOM 1607 N N . SER A 1 204 ? 6.087 8.164 2.900 1.00 42.44 204 SER A N 1
ATOM 1608 C CA . SER A 1 204 ? 5.641 7.438 4.092 1.00 42.44 204 SER A CA 1
ATOM 1609 C C . SER A 1 204 ? 4.577 8.235 4.809 1.00 42.44 204 SER A C 1
ATOM 1611 O O . SER A 1 204 ? 4.951 9.204 5.469 1.00 42.44 204 SER A O 1
ATOM 1613 N N . ALA A 1 205 ? 3.288 7.943 4.587 1.00 47.25 205 ALA A N 1
ATOM 1614 C CA . ALA A 1 205 ? 2.246 8.639 5.327 1.00 47.25 205 ALA A CA 1
ATOM 1615 C C . ALA A 1 205 ? 2.643 8.481 6.790 1.00 47.25 205 ALA A C 1
ATOM 1617 O O . ALA A 1 205 ? 2.568 7.375 7.327 1.00 47.25 205 ALA A O 1
ATOM 1618 N N . ALA A 1 206 ? 3.210 9.536 7.371 1.00 45.34 206 ALA A N 1
ATOM 1619 C CA . ALA A 1 206 ? 3.687 9.514 8.724 1.00 45.34 206 ALA A CA 1
ATOM 1620 C C . ALA A 1 206 ? 2.376 9.438 9.466 1.00 45.34 206 ALA A C 1
ATOM 1622 O O . ALA A 1 206 ? 1.643 10.424 9.522 1.00 45.34 206 ALA A O 1
ATOM 1623 N N . VAL A 1 207 ? 2.001 8.224 9.873 1.00 59.78 207 VAL A N 1
ATOM 1624 C CA . VAL A 1 207 ? 0.805 7.998 10.666 1.00 59.78 207 VAL A CA 1
ATOM 1625 C C . VAL A 1 207 ? 1.188 8.509 12.038 1.00 59.78 207 VAL A C 1
ATOM 1627 O O . V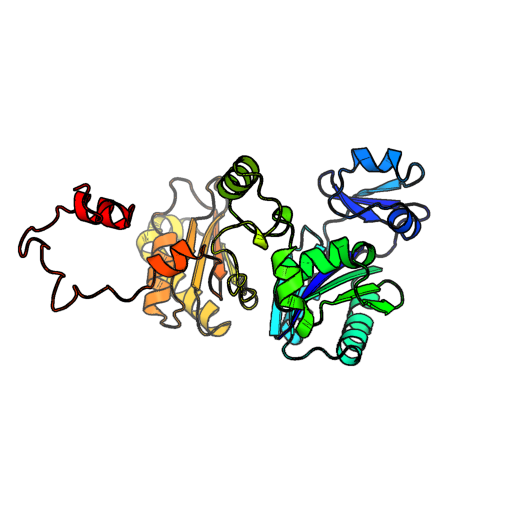AL A 1 207 ? 1.589 7.764 12.927 1.00 59.78 207 VAL A O 1
ATOM 1630 N N . TRP A 1 208 ? 1.186 9.831 12.155 1.00 69.75 208 TRP A N 1
ATOM 1631 C CA . TRP A 1 208 ? 1.268 10.503 13.423 1.00 69.75 208 TRP A CA 1
ATOM 1632 C C . TRP A 1 208 ? -0.016 10.132 14.129 1.00 69.75 208 TRP A C 1
ATOM 1634 O O . TRP A 1 208 ? -1.081 10.569 13.721 1.00 69.75 208 TRP A O 1
ATOM 1644 N N . GLU A 1 209 ? 0.053 9.233 15.099 1.00 78.56 209 GLU A N 1
ATOM 1645 C CA . GLU A 1 209 ? -1.116 8.830 15.863 1.00 78.56 209 GLU A CA 1
ATOM 1646 C C . GLU A 1 209 ? -0.889 9.184 17.323 1.00 78.56 209 GLU A C 1
ATOM 1648 O O . GLU A 1 209 ? 0.084 8.755 17.953 1.00 78.56 209 GLU A O 1
ATOM 1653 N N . ARG A 1 210 ? -1.802 9.980 17.871 1.00 81.81 210 ARG A N 1
ATOM 1654 C CA . ARG A 1 210 ? -1.828 10.322 19.289 1.00 81.81 210 ARG A CA 1
ATOM 1655 C C . ARG A 1 210 ? -3.211 10.077 19.851 1.00 81.81 210 ARG A C 1
ATOM 1657 O O . ARG A 1 210 ? -4.223 10.240 19.173 1.00 81.81 210 ARG A O 1
ATOM 1664 N N . ARG A 1 211 ? -3.238 9.671 21.114 1.00 88.06 211 ARG A N 1
ATOM 1665 C CA . ARG A 1 211 ? -4.466 9.454 21.873 1.00 88.06 211 ARG A CA 1
ATOM 1666 C C . ARG A 1 211 ? -4.557 10.513 22.949 1.00 88.06 211 ARG A C 1
ATOM 1668 O O . ARG A 1 211 ? -3.588 10.746 23.668 1.00 88.06 211 ARG A O 1
ATOM 1675 N N . TYR A 1 212 ? -5.730 11.115 23.057 1.00 91.19 212 TYR A N 1
ATOM 1676 C CA . TYR A 1 212 ? -6.029 12.126 24.053 1.00 91.19 212 TYR A CA 1
ATOM 1677 C C . TYR A 1 212 ? -7.199 11.621 24.898 1.00 91.19 212 TYR A C 1
ATOM 1679 O O . TYR A 1 212 ? -8.314 11.509 24.375 1.00 91.19 212 TYR A O 1
ATOM 1687 N N . PRO A 1 213 ? -6.969 11.259 26.172 1.00 91.12 213 PRO A N 1
ATOM 1688 C CA . PRO A 1 213 ? -8.059 10.890 27.064 1.00 91.12 213 PRO A CA 1
ATOM 1689 C C . PRO A 1 213 ? -8.982 12.095 27.272 1.00 91.12 213 PRO A C 1
ATOM 1691 O O . PRO A 1 213 ? -8.515 13.234 27.312 1.00 91.12 213 PRO A O 1
ATOM 1694 N N . LEU A 1 214 ? -10.286 11.846 27.397 1.00 89.62 214 LEU A N 1
ATOM 1695 C CA . LEU A 1 214 ? -11.279 12.890 27.646 1.00 89.62 214 LEU A CA 1
ATOM 1696 C C . LEU A 1 214 ? -11.853 12.733 29.050 1.00 89.62 214 LEU A C 1
ATOM 1698 O O . LEU A 1 214 ? -12.434 11.698 29.393 1.00 89.62 214 LEU A O 1
ATOM 1702 N N . THR A 1 215 ? -11.731 13.782 29.859 1.00 91.56 215 THR A N 1
ATOM 1703 C CA . THR A 1 215 ? -12.396 13.835 31.162 1.00 91.56 215 THR A CA 1
ATOM 1704 C C . THR A 1 215 ? -13.878 14.179 31.002 1.00 91.56 215 THR A C 1
ATOM 1706 O O . THR A 1 215 ? -14.339 14.621 29.947 1.00 91.56 215 THR A O 1
ATOM 1709 N N . GLU A 1 216 ? -14.651 14.003 32.073 1.00 87.88 216 GLU A N 1
ATOM 1710 C CA . GLU A 1 216 ? -16.055 14.427 32.104 1.00 87.88 216 GLU A CA 1
ATOM 1711 C C . GLU A 1 216 ? -16.208 15.943 31.905 1.00 87.88 216 GLU A C 1
ATOM 1713 O O . GLU A 1 216 ? -17.126 16.391 31.218 1.00 87.88 216 GLU A O 1
ATOM 1718 N N . ALA A 1 217 ? -15.267 16.734 32.430 1.00 88.38 217 ALA A N 1
ATOM 1719 C CA . ALA A 1 217 ? -15.241 18.179 32.229 1.00 88.38 217 ALA A CA 1
ATOM 1720 C C . ALA A 1 217 ? -14.993 18.540 30.754 1.00 88.38 217 ALA A C 1
ATOM 1722 O O . ALA A 1 217 ? -15.674 19.414 30.214 1.00 88.38 217 ALA A O 1
ATOM 1723 N N . ASP A 1 218 ? -14.089 17.823 30.076 1.00 88.50 218 ASP A N 1
ATOM 1724 C CA . ASP A 1 218 ? -13.794 18.063 28.660 1.00 88.50 218 ASP A CA 1
ATOM 1725 C C . ASP A 1 218 ? -14.990 17.761 27.759 1.00 88.50 218 ASP A C 1
ATOM 1727 O O . ASP A 1 218 ? -15.252 18.506 26.814 1.00 88.50 218 ASP A O 1
ATOM 1731 N N . ARG A 1 219 ? -15.749 16.702 28.072 1.00 88.62 219 ARG A N 1
ATOM 1732 C CA . ARG A 1 219 ? -16.986 16.363 27.352 1.00 88.62 219 ARG A CA 1
ATOM 1733 C C . ARG A 1 219 ? -18.040 17.459 27.497 1.00 88.62 219 ARG A C 1
ATOM 1735 O O . ARG A 1 219 ? -18.630 17.870 26.501 1.00 88.62 219 ARG A O 1
ATOM 1742 N N . ARG A 1 220 ? -18.243 17.978 28.713 1.00 87.81 220 ARG A N 1
ATOM 1743 C CA . ARG A 1 220 ? -19.214 19.058 28.978 1.00 87.81 220 ARG A CA 1
ATOM 1744 C C . ARG A 1 220 ? -18.823 20.381 28.321 1.00 87.81 220 ARG A C 1
ATOM 1746 O O . ARG A 1 220 ? -19.695 21.135 27.906 1.00 87.81 220 ARG A O 1
ATOM 1753 N N . GLN A 1 221 ? -17.525 20.650 28.195 1.00 91.00 221 GLN A N 1
ATOM 1754 C CA . GLN A 1 221 ? -16.984 21.880 27.609 1.00 91.00 221 GLN A CA 1
ATOM 1755 C C . GLN A 1 221 ? -16.419 21.670 26.199 1.00 91.00 221 GLN A C 1
ATOM 1757 O O . GLN A 1 221 ? -15.547 22.423 25.757 1.00 91.00 221 GLN A O 1
ATOM 1762 N N . TRP A 1 222 ? -16.909 20.668 25.461 1.00 91.25 222 TRP A N 1
ATOM 1763 C CA . TRP A 1 222 ? -16.293 20.261 24.197 1.00 91.25 222 TRP A CA 1
ATOM 1764 C C . TRP A 1 222 ? -16.196 21.388 23.163 1.00 91.25 222 TRP A C 1
ATOM 1766 O O . TRP A 1 222 ? -15.202 21.482 22.446 1.00 91.25 222 TRP A O 1
ATOM 1776 N N . GLY A 1 223 ? -17.175 22.298 23.128 1.00 85.12 223 GLY A N 1
ATOM 1777 C CA . GLY A 1 223 ? -17.140 23.471 22.247 1.00 85.12 223 GLY A CA 1
ATOM 1778 C C . GLY A 1 223 ? -15.919 24.379 22.463 1.00 85.12 223 GLY A C 1
ATOM 1779 O O . GLY A 1 223 ? -15.443 24.990 21.511 1.00 85.12 223 GLY A O 1
ATOM 1780 N N . ILE A 1 224 ? -15.376 24.419 23.683 1.00 88.94 224 ILE A N 1
ATOM 1781 C CA . ILE A 1 224 ? -14.187 25.201 24.058 1.00 88.94 224 ILE A CA 1
ATOM 1782 C C . ILE A 1 224 ? -12.922 24.335 23.968 1.00 88.94 224 ILE A C 1
ATOM 1784 O O . ILE A 1 224 ? -11.888 24.786 23.472 1.00 88.94 224 ILE A O 1
ATOM 1788 N N . ARG A 1 225 ? -13.011 23.063 24.377 1.00 91.06 225 ARG A N 1
ATOM 1789 C CA . ARG A 1 225 ? -11.874 22.131 24.390 1.00 91.06 225 ARG A CA 1
ATOM 1790 C C . ARG A 1 225 ? -11.442 21.654 23.011 1.00 91.06 225 ARG A C 1
ATOM 1792 O O . ARG A 1 225 ? -10.246 21.498 22.777 1.00 91.06 225 ARG A O 1
ATOM 1799 N N . ALA A 1 226 ? -12.367 21.449 22.076 1.00 90.56 226 ALA A N 1
ATOM 1800 C CA . ALA A 1 226 ? -12.024 20.947 20.747 1.00 90.56 226 ALA A CA 1
ATOM 1801 C C . ALA A 1 226 ? -11.091 21.901 19.969 1.00 90.56 226 ALA A C 1
ATOM 1803 O O . ALA A 1 226 ? -10.101 21.421 19.411 1.00 90.56 226 ALA A O 1
ATOM 1804 N N . PRO A 1 227 ? -11.311 23.236 19.956 1.00 93.50 227 PRO A N 1
ATOM 1805 C CA . PRO A 1 227 ? -10.357 24.183 19.371 1.00 93.50 227 PRO A CA 1
ATOM 1806 C C . PRO A 1 227 ? -8.977 24.204 20.046 1.00 93.50 227 PRO A C 1
ATOM 1808 O O . PRO A 1 227 ? -7.964 24.410 19.373 1.00 93.50 227 PRO A O 1
ATOM 1811 N N . GLU A 1 228 ? -8.903 24.024 21.367 1.00 93.81 228 GLU A N 1
ATOM 1812 C CA . GLU A 1 228 ? -7.630 23.938 22.102 1.00 93.81 228 GLU A CA 1
ATOM 1813 C C . GLU A 1 228 ? -6.864 22.672 21.727 1.00 93.81 228 GLU A C 1
ATOM 1815 O O . GLU A 1 228 ? -5.691 22.744 21.351 1.00 93.81 228 GLU A O 1
ATOM 1820 N N . LEU A 1 229 ? -7.557 21.531 21.737 1.00 93.88 229 LEU A N 1
ATOM 1821 C CA . LEU A 1 229 ? -6.999 20.250 21.333 1.00 93.88 229 LEU A CA 1
ATOM 1822 C C . LEU A 1 229 ? -6.512 20.292 19.881 1.00 93.88 229 LEU A C 1
ATOM 1824 O O . LEU A 1 229 ? -5.394 19.868 19.608 1.00 93.88 229 LEU A O 1
ATOM 1828 N N . ALA A 1 230 ? -7.301 20.857 18.962 1.00 92.94 230 ALA A N 1
ATOM 1829 C CA . ALA A 1 230 ? -6.917 20.972 17.558 1.00 92.94 230 ALA A CA 1
ATOM 1830 C C . ALA A 1 230 ? -5.626 21.786 17.375 1.00 92.94 230 ALA A C 1
ATOM 1832 O O . ALA A 1 230 ? -4.746 21.389 16.612 1.00 92.94 230 ALA A O 1
ATOM 1833 N N . ARG A 1 231 ? -5.484 22.909 18.094 1.00 94.56 231 ARG A N 1
ATOM 1834 C CA . ARG A 1 231 ? -4.267 23.739 18.053 1.00 94.56 231 ARG A CA 1
ATOM 1835 C C . ARG A 1 231 ? -3.056 23.005 18.619 1.00 94.56 231 ARG A C 1
ATOM 1837 O O . ARG A 1 231 ? -1.992 23.056 18.008 1.00 94.56 231 ARG A O 1
ATOM 1844 N N . ARG A 1 232 ? -3.226 22.314 19.749 1.00 94.06 232 ARG A N 1
ATOM 1845 C CA . ARG A 1 232 ? -2.167 21.519 20.381 1.00 94.06 232 ARG A CA 1
ATOM 1846 C C . ARG A 1 232 ? -1.687 20.397 19.461 1.00 94.06 232 ARG A C 1
ATOM 1848 O O . ARG A 1 232 ? -0.499 20.315 19.182 1.00 94.06 232 ARG A O 1
ATOM 1855 N N . VAL A 1 233 ? -2.616 19.603 18.934 1.00 92.00 233 VAL A N 1
ATOM 1856 C CA . VAL A 1 233 ? -2.343 18.515 17.984 1.00 92.00 233 VAL A CA 1
ATOM 1857 C C . VAL A 1 233 ? -1.571 19.019 16.771 1.00 92.00 233 VAL A C 1
ATOM 1859 O O . VAL A 1 233 ? -0.579 18.421 16.376 1.00 92.00 233 VAL A O 1
ATOM 1862 N N . VAL A 1 234 ? -1.999 20.135 16.181 1.00 91.44 234 VAL A N 1
ATOM 1863 C CA . VAL A 1 234 ? -1.330 20.694 15.001 1.00 91.44 234 VAL A CA 1
ATOM 1864 C C . VAL A 1 234 ? 0.065 21.215 15.332 1.00 91.44 234 VAL A C 1
ATOM 1866 O O . VAL A 1 234 ? 0.964 21.078 14.508 1.00 91.44 234 VAL A O 1
ATOM 1869 N N . ALA A 1 235 ? 0.270 21.797 16.515 1.00 90.00 235 ALA A N 1
ATOM 1870 C CA . ALA A 1 235 ? 1.598 22.215 16.953 1.00 90.00 235 ALA A CA 1
ATOM 1871 C C . ALA A 1 235 ? 2.541 21.014 17.127 1.00 90.00 235 ALA A C 1
ATOM 1873 O O . ALA A 1 235 ? 3.667 21.065 16.642 1.00 90.00 235 ALA A O 1
ATOM 1874 N N . GLU A 1 236 ? 2.059 19.936 17.754 1.00 87.38 236 GLU A N 1
ATOM 1875 C CA . GLU A 1 236 ? 2.794 18.676 17.915 1.00 87.38 236 GLU A CA 1
ATOM 1876 C C . GLU A 1 236 ? 3.108 18.044 16.547 1.00 87.38 236 GLU A C 1
ATOM 1878 O O . GLU A 1 236 ? 4.255 17.733 16.250 1.00 87.38 236 GLU A O 1
ATOM 1883 N N . ALA A 1 237 ? 2.116 17.933 15.663 1.00 83.38 237 ALA A N 1
ATOM 1884 C CA . ALA A 1 237 ? 2.287 17.329 14.346 1.00 83.38 237 ALA A CA 1
ATOM 1885 C C . ALA A 1 237 ? 3.210 18.144 13.421 1.00 83.38 237 ALA A C 1
ATOM 1887 O O . ALA A 1 237 ? 3.964 17.574 12.639 1.00 83.38 237 ALA A O 1
ATOM 1888 N N . LEU A 1 238 ? 3.191 19.479 13.495 1.00 79.75 238 LEU A N 1
ATOM 1889 C CA . LEU A 1 238 ? 4.097 20.316 12.698 1.00 79.75 238 LEU A CA 1
ATOM 1890 C C . LEU A 1 238 ? 5.551 20.282 13.179 1.00 79.75 238 LEU A C 1
ATOM 1892 O O . LEU A 1 238 ? 6.436 20.625 12.398 1.00 79.75 238 LEU A O 1
ATOM 1896 N N . ALA A 1 239 ? 5.797 19.885 14.432 1.00 78.44 239 ALA A N 1
ATOM 1897 C CA . ALA A 1 239 ? 7.150 19.603 14.903 1.00 78.44 239 ALA A CA 1
ATOM 1898 C C . ALA A 1 239 ? 7.723 18.347 14.225 1.00 78.44 239 ALA A C 1
ATOM 1900 O O . ALA A 1 239 ? 8.910 18.313 13.916 1.00 78.44 239 ALA A O 1
ATOM 1901 N N . ASP A 1 240 ? 6.864 17.363 13.938 1.00 69.56 240 ASP A N 1
ATOM 1902 C CA . ASP A 1 240 ? 7.251 16.101 13.304 1.00 69.56 240 ASP A CA 1
ATOM 1903 C C . ASP A 1 240 ? 7.288 16.198 11.766 1.00 69.56 240 ASP A C 1
ATOM 1905 O O . ASP A 1 240 ? 8.112 15.551 11.120 1.00 69.56 240 ASP A O 1
ATOM 1909 N N . HIS A 1 241 ? 6.407 16.999 11.150 1.00 69.50 241 HIS A N 1
ATOM 1910 C CA . HIS A 1 241 ? 6.380 17.177 9.695 1.00 69.50 241 HIS A CA 1
ATOM 1911 C C . HIS A 1 241 ? 5.843 18.555 9.263 1.00 69.50 241 HIS A C 1
ATOM 1913 O O . HIS A 1 241 ? 4.778 18.966 9.726 1.00 69.50 241 HIS A O 1
ATOM 1919 N N . PRO A 1 242 ? 6.483 19.252 8.301 1.00 72.94 242 PRO A N 1
ATOM 1920 C CA . PRO A 1 242 ? 6.165 20.648 7.978 1.00 72.94 242 PRO A CA 1
ATOM 1921 C C . PRO A 1 242 ? 4.820 20.869 7.263 1.00 72.94 242 PRO A C 1
ATOM 1923 O O . PRO A 1 242 ? 4.337 21.999 7.218 1.00 72.94 242 PRO A O 1
ATOM 1926 N N . ALA A 1 243 ? 4.207 19.830 6.684 1.00 74.81 243 ALA A N 1
ATOM 1927 C CA . ALA A 1 243 ? 2.924 19.943 5.981 1.00 74.81 243 ALA A CA 1
ATOM 1928 C C . ALA A 1 243 ? 2.068 18.671 6.058 1.00 74.81 243 ALA A C 1
ATOM 1930 O O . ALA A 1 243 ? 2.582 17.562 5.948 1.00 74.81 243 ALA A O 1
ATOM 1931 N N . TRP A 1 244 ? 0.749 18.834 6.164 1.00 75.69 244 TRP A N 1
ATOM 1932 C CA . TRP A 1 244 ? -0.200 17.727 6.336 1.00 75.69 244 TRP A CA 1
ATOM 1933 C C . TRP A 1 244 ? -1.313 17.768 5.285 1.00 75.69 244 TRP A C 1
ATOM 1935 O O . TRP A 1 244 ? -1.762 18.841 4.872 1.00 75.69 244 TRP A O 1
ATOM 1945 N N . THR A 1 245 ? -1.764 16.592 4.852 1.00 70.25 245 THR A N 1
ATOM 1946 C CA . THR A 1 245 ? -2.765 16.395 3.787 1.00 70.25 245 THR A CA 1
ATOM 1947 C C . THR A 1 245 ? -4.044 15.747 4.293 1.00 70.25 245 THR A C 1
ATOM 1949 O O . THR A 1 245 ? -5.064 15.810 3.616 1.00 70.25 245 THR A O 1
ATOM 1952 N N . GLY A 1 246 ? -4.048 15.132 5.473 1.00 80.12 246 GLY A N 1
ATOM 1953 C CA . GLY A 1 246 ? -5.242 14.475 5.987 1.00 80.12 246 GLY A CA 1
ATOM 1954 C C . GLY A 1 246 ? -5.231 14.281 7.489 1.00 80.12 246 GLY A C 1
ATOM 1955 O O . GLY A 1 246 ? -4.178 14.240 8.120 1.00 80.12 246 GLY A O 1
ATOM 1956 N N . TRP A 1 247 ? -6.437 14.144 8.031 1.00 85.56 247 TRP A N 1
ATOM 1957 C CA . TRP A 1 247 ? -6.679 13.841 9.435 1.00 85.56 247 TRP A CA 1
ATOM 1958 C C . TRP A 1 247 ? -7.713 12.720 9.543 1.00 85.56 247 TRP A C 1
ATOM 1960 O O . TRP A 1 247 ? -8.682 12.669 8.778 1.00 85.56 247 TRP A O 1
ATOM 1970 N N . ALA A 1 248 ? -7.511 11.835 10.511 1.00 85.56 248 ALA A N 1
ATOM 1971 C CA . ALA A 1 248 ? -8.447 10.812 10.940 1.00 85.56 248 ALA A CA 1
ATOM 1972 C C . ALA A 1 248 ? -8.715 10.984 12.438 1.00 85.56 248 ALA A C 1
ATOM 1974 O O . ALA A 1 248 ? -7.782 11.133 13.219 1.00 85.56 248 ALA A O 1
ATOM 1975 N N . VAL A 1 249 ? -9.980 10.957 12.841 1.00 88.44 249 VAL A N 1
ATOM 1976 C CA . VAL A 1 249 ? -10.419 11.073 14.233 1.00 88.44 249 VAL A CA 1
ATOM 1977 C C . VAL A 1 249 ? -11.233 9.837 14.586 1.00 88.44 249 VAL A C 1
ATOM 1979 O O . VAL A 1 249 ? -12.235 9.538 13.934 1.00 88.44 249 VAL A O 1
ATOM 1982 N N . ARG A 1 250 ? -10.814 9.126 15.629 1.00 89.81 250 ARG A N 1
ATOM 1983 C CA . ARG A 1 250 ? -11.494 7.955 16.182 1.00 89.81 250 ARG A CA 1
ATOM 1984 C C . ARG A 1 250 ? -11.927 8.254 17.611 1.00 89.81 250 ARG A C 1
ATOM 1986 O O . ARG A 1 250 ? -11.106 8.619 18.444 1.00 89.81 250 ARG A O 1
ATOM 1993 N N . TRP A 1 251 ? -13.208 8.065 17.893 1.00 91.50 251 TRP A N 1
ATOM 1994 C CA . TRP A 1 251 ? -13.776 8.258 19.225 1.00 91.50 251 TRP A CA 1
ATOM 1995 C C . TRP A 1 251 ? -13.708 6.953 20.011 1.00 91.50 251 TRP A C 1
ATOM 1997 O O . TRP A 1 251 ? -14.374 5.974 19.670 1.00 91.50 251 TRP A O 1
ATOM 2007 N N . GLU A 1 252 ? -12.874 6.921 21.044 1.00 88.25 252 GLU A N 1
ATOM 2008 C CA . GLU A 1 252 ? -12.620 5.711 21.822 1.00 88.25 252 GLU A CA 1
ATOM 2009 C C . GLU A 1 252 ? -13.796 5.398 22.750 1.00 88.25 252 GLU A C 1
ATOM 2011 O O . GLU A 1 252 ? -14.397 6.296 23.341 1.00 88.25 252 GLU A O 1
ATOM 2016 N N . GLY A 1 253 ? -14.143 4.114 22.861 1.00 83.12 253 GLY A N 1
ATOM 2017 C CA . GLY A 1 253 ? -15.332 3.674 23.597 1.00 83.12 253 GLY A CA 1
ATOM 2018 C C . GLY A 1 253 ? -16.649 3.873 22.839 1.00 83.12 253 GLY A C 1
ATOM 2019 O O . GLY A 1 253 ? -17.713 3.690 23.417 1.00 83.12 253 GLY A O 1
ATOM 2020 N N . THR A 1 254 ? -16.600 4.224 21.549 1.00 80.94 254 THR A N 1
ATOM 2021 C CA . THR A 1 254 ? -17.788 4.309 20.685 1.00 80.94 254 THR A CA 1
ATOM 2022 C C . THR A 1 254 ? -17.689 3.314 19.527 1.00 80.94 254 THR A C 1
ATOM 2024 O O . THR A 1 254 ? -16.595 3.026 19.048 1.00 80.94 254 THR A O 1
ATOM 2027 N N . ALA A 1 255 ? -18.831 2.818 19.042 1.00 80.75 255 ALA A N 1
ATOM 2028 C CA . ALA A 1 255 ? -18.905 1.952 17.857 1.00 80.75 255 ALA A CA 1
ATOM 2029 C C . ALA A 1 255 ? -18.864 2.734 16.527 1.00 80.75 255 ALA A C 1
ATOM 2031 O O . ALA A 1 255 ? -19.128 2.178 15.462 1.00 80.75 255 ALA A O 1
ATOM 2032 N N . LEU A 1 256 ? -18.589 4.042 16.572 1.00 79.69 256 LEU A N 1
ATOM 2033 C CA . LEU A 1 256 ? -18.618 4.883 15.384 1.00 79.69 256 LEU A CA 1
ATOM 2034 C C . LEU A 1 256 ? -17.379 4.649 14.513 1.00 79.69 256 LEU A C 1
ATOM 2036 O O . LEU A 1 256 ? -16.264 4.562 15.037 1.00 79.69 256 LEU A O 1
ATOM 2040 N N . PRO A 1 257 ? -17.541 4.621 13.179 1.00 74.56 257 PRO A N 1
ATOM 2041 C CA . PRO A 1 257 ? -16.399 4.578 12.284 1.00 74.56 257 PRO A CA 1
ATOM 2042 C C . PRO A 1 257 ? -15.547 5.852 12.439 1.00 74.56 257 PRO A C 1
ATOM 2044 O O . PRO A 1 257 ? -16.078 6.927 12.746 1.00 74.56 257 PRO A O 1
ATOM 2047 N N . PRO A 1 258 ? -14.224 5.769 12.208 1.00 78.06 258 PRO A N 1
ATOM 2048 C CA . PRO A 1 258 ? -13.354 6.933 12.272 1.00 78.06 258 PRO A CA 1
ATOM 2049 C C . PRO A 1 258 ? -13.748 7.967 11.212 1.00 78.06 258 PRO A C 1
ATOM 2051 O O . PRO A 1 258 ? -13.951 7.646 10.039 1.00 78.06 258 PRO A O 1
ATOM 2054 N N . ARG A 1 259 ? -13.813 9.237 11.613 1.00 84.88 259 ARG A N 1
ATOM 2055 C CA . ARG A 1 259 ? -14.034 10.361 10.699 1.00 84.88 259 ARG A CA 1
ATOM 2056 C C . ARG A 1 259 ? -12.713 10.710 10.041 1.00 84.88 259 ARG A C 1
ATOM 2058 O O . ARG A 1 259 ? -11.781 11.119 10.726 1.00 84.88 259 ARG A O 1
ATOM 2065 N N . ARG A 1 260 ? -12.620 10.575 8.721 1.00 81.81 260 ARG A N 1
ATOM 2066 C CA . ARG A 1 260 ? -11.383 10.838 7.981 1.00 81.81 260 ARG A CA 1
ATOM 2067 C C . ARG A 1 260 ? -11.646 11.762 6.809 1.00 81.81 260 ARG A C 1
ATOM 2069 O O . ARG A 1 260 ? -12.624 11.592 6.086 1.00 81.81 260 ARG A O 1
ATOM 2076 N N . ARG A 1 261 ? -10.759 12.732 6.610 1.00 71.00 261 ARG A N 1
ATOM 2077 C CA . ARG A 1 261 ? -10.818 13.640 5.466 1.00 71.00 261 ARG A CA 1
ATOM 2078 C C . ARG A 1 261 ? -9.419 14.042 5.031 1.00 71.00 261 ARG A C 1
ATOM 2080 O O . ARG A 1 261 ? -8.496 14.101 5.840 1.00 71.00 261 ARG A O 1
ATOM 2087 N N . HIS A 1 262 ? -9.298 14.311 3.739 1.00 72.75 262 HIS A N 1
ATOM 2088 C CA . HIS A 1 262 ? -8.071 14.773 3.116 1.00 72.75 262 HIS A CA 1
ATOM 2089 C C . HIS A 1 262 ? -8.298 16.118 2.423 1.00 72.75 262 HIS A C 1
ATOM 2091 O O . HIS A 1 262 ? -9.411 16.440 2.000 1.00 72.75 262 HIS A O 1
ATOM 2097 N N . TRP A 1 263 ? -7.225 16.886 2.317 1.00 71.69 263 TRP A N 1
ATOM 2098 C CA . TRP A 1 263 ? -7.136 18.220 1.746 1.00 71.69 263 TRP A CA 1
ATOM 2099 C C . TRP A 1 263 ? -5.772 18.395 1.065 1.00 71.69 263 TRP A C 1
ATOM 2101 O O . TRP A 1 263 ? -4.901 17.530 1.159 1.00 71.69 263 TRP A O 1
ATOM 2111 N N . SER A 1 264 ? -5.557 19.546 0.425 1.00 58.16 264 SER A N 1
ATOM 2112 C CA . SER A 1 264 ? -4.235 19.892 -0.091 1.00 58.16 264 SER A CA 1
ATOM 2113 C C . SER A 1 264 ? -3.231 20.024 1.036 1.00 58.16 264 SER A C 1
ATOM 2115 O O . SER A 1 264 ? -3.615 20.499 2.116 1.00 58.16 264 SER A O 1
ATOM 2117 N N . PRO A 1 265 ? -1.957 19.689 0.767 1.00 64.69 265 PRO A N 1
ATOM 2118 C CA . PRO A 1 265 ? -0.871 19.934 1.697 1.00 64.69 265 PRO A CA 1
ATOM 2119 C C . PRO A 1 265 ? -0.929 21.366 2.232 1.00 64.69 265 PRO A C 1
ATOM 2121 O O . PRO A 1 265 ? -1.077 22.322 1.474 1.00 64.69 265 PRO A O 1
ATOM 2124 N N . SER A 1 266 ? -0.850 21.512 3.548 1.00 66.44 266 SER A N 1
ATOM 2125 C CA . SER A 1 266 ? -0.744 22.814 4.205 1.00 66.44 266 SER A CA 1
ATOM 2126 C C . SER A 1 266 ? 0.198 22.691 5.387 1.00 66.44 266 SER A C 1
ATOM 2128 O O . SER A 1 266 ? 0.074 21.740 6.155 1.00 66.44 266 SER A O 1
ATOM 2130 N N . GLY A 1 267 ? 1.106 23.653 5.538 1.00 75.94 267 GLY A N 1
ATOM 2131 C CA . GLY A 1 267 ? 1.882 23.872 6.765 1.00 75.94 267 GLY A CA 1
ATOM 2132 C C . GLY A 1 267 ? 1.294 24.968 7.660 1.00 75.94 267 GLY A C 1
ATOM 2133 O O . GLY A 1 267 ? 1.758 25.184 8.777 1.00 75.94 267 GLY A O 1
ATOM 2134 N N . ASP A 1 268 ? 0.253 25.669 7.195 1.00 80.44 268 ASP A N 1
ATOM 2135 C CA . ASP A 1 268 ? -0.385 26.735 7.964 1.00 80.44 268 ASP A CA 1
ATOM 2136 C C . ASP A 1 268 ? -1.144 26.159 9.171 1.00 80.44 268 ASP A C 1
ATOM 2138 O O . ASP A 1 268 ? -2.119 25.409 9.030 1.00 80.44 268 ASP A O 1
ATOM 2142 N N . ARG A 1 269 ? -0.699 26.557 10.369 1.00 87.50 269 ARG A N 1
ATOM 2143 C CA . ARG A 1 269 ? -1.254 26.148 11.668 1.00 87.50 269 ARG A CA 1
ATOM 2144 C C . ARG A 1 269 ? -2.750 26.427 11.792 1.00 87.50 269 ARG A C 1
ATOM 2146 O O . ARG 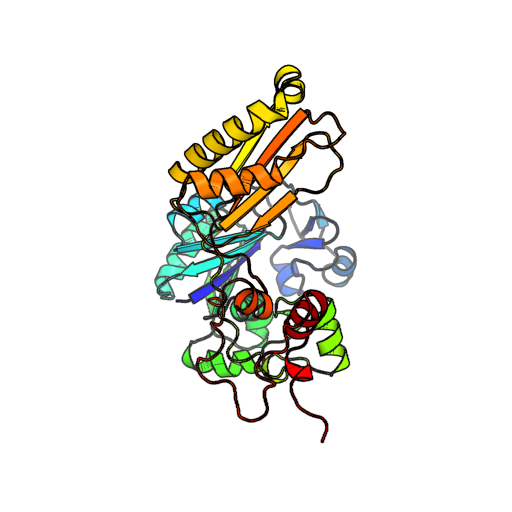A 1 269 ? -3.484 25.592 12.315 1.00 87.50 269 ARG A O 1
ATOM 2153 N N . ARG A 1 270 ? -3.212 27.591 11.330 1.00 83.38 270 ARG A N 1
ATOM 2154 C CA . ARG A 1 270 ? -4.618 28.009 11.432 1.00 83.38 270 ARG A CA 1
ATOM 2155 C C . ARG A 1 270 ? -5.486 27.163 10.510 1.00 83.38 270 ARG A C 1
ATOM 2157 O O . ARG A 1 270 ? -6.524 26.664 10.941 1.00 83.38 270 ARG A O 1
ATOM 2164 N N . ILE A 1 271 ? -5.033 26.941 9.276 1.00 77.75 271 ILE A N 1
ATOM 2165 C CA . ILE A 1 271 ? -5.745 26.114 8.291 1.00 77.75 271 ILE A CA 1
ATOM 2166 C C . ILE A 1 271 ? -5.839 24.661 8.768 1.00 77.75 271 ILE A C 1
ATOM 2168 O O . ILE A 1 271 ? -6.913 24.060 8.715 1.00 77.75 271 ILE A O 1
ATOM 2172 N N . LEU A 1 272 ? -4.738 24.085 9.255 1.00 81.94 272 LEU A N 1
ATOM 2173 C CA . LEU A 1 272 ? -4.722 22.710 9.754 1.00 81.94 272 LEU A CA 1
ATOM 2174 C C . LEU A 1 272 ? -5.598 22.533 10.999 1.00 81.94 272 LEU A C 1
ATOM 2176 O O . LEU A 1 272 ? -6.351 21.561 11.062 1.00 81.94 272 LEU A O 1
ATOM 2180 N N . ALA A 1 273 ? -5.560 23.480 11.942 1.00 90.56 273 ALA A N 1
ATOM 2181 C CA . ALA A 1 273 ? -6.385 23.425 13.148 1.00 90.56 273 ALA A CA 1
ATOM 2182 C C . ALA A 1 273 ? -7.876 23.520 12.806 1.00 90.56 273 ALA A C 1
ATOM 2184 O O . ALA A 1 273 ? -8.670 22.742 13.327 1.00 90.56 273 ALA A O 1
ATOM 2185 N N . ALA A 1 274 ? -8.255 24.401 11.874 1.00 88.06 274 ALA A N 1
ATOM 2186 C CA . ALA A 1 274 ? -9.630 24.493 11.393 1.00 88.06 274 ALA A CA 1
ATOM 2187 C C . ALA A 1 274 ? -10.091 23.185 10.726 1.00 88.06 274 ALA A C 1
ATOM 2189 O O . ALA A 1 274 ? -11.176 22.690 11.021 1.00 88.06 274 ALA A O 1
ATOM 2190 N N . ARG A 1 275 ? -9.254 22.579 9.870 1.00 89.44 275 ARG A N 1
ATOM 2191 C CA . ARG A 1 275 ? -9.549 21.294 9.209 1.00 89.44 275 ARG A CA 1
ATOM 2192 C C . ARG A 1 275 ? -9.746 20.162 10.212 1.00 89.44 275 ARG A C 1
ATOM 2194 O O . ARG A 1 275 ? -10.738 19.443 10.118 1.00 89.44 275 ARG A O 1
ATOM 2201 N N . LEU A 1 276 ? -8.848 20.026 11.183 1.00 91.06 276 LEU A N 1
ATOM 2202 C CA . LEU A 1 276 ? -8.977 19.032 12.246 1.00 91.06 276 LEU A CA 1
ATOM 2203 C C . LEU A 1 276 ? -10.230 19.280 13.099 1.00 91.06 276 LEU A C 1
ATOM 2205 O O . LEU A 1 276 ? -10.969 18.342 13.400 1.00 91.06 276 LEU A O 1
ATOM 2209 N N . LEU A 1 277 ? -10.526 20.543 13.414 1.00 93.00 277 LEU A N 1
ATOM 2210 C CA . LEU A 1 277 ? -11.723 20.924 14.159 1.00 93.00 277 LEU A CA 1
ATOM 2211 C C . LEU A 1 277 ? -13.014 20.485 13.449 1.00 93.00 277 LEU A C 1
ATOM 2213 O O . LEU A 1 277 ? -13.942 20.034 14.116 1.00 93.00 277 LEU A O 1
ATOM 2217 N N . THR A 1 278 ? -13.054 20.512 12.108 1.00 90.38 278 THR A N 1
ATOM 2218 C CA . THR A 1 278 ? -14.214 20.000 11.347 1.00 90.38 278 THR A CA 1
ATOM 2219 C C . THR A 1 278 ? -14.473 18.502 11.530 1.00 90.38 278 THR A C 1
ATOM 2221 O O . THR A 1 278 ? -15.576 18.045 11.250 1.00 90.38 278 THR A O 1
ATOM 2224 N N . LEU A 1 279 ? -13.479 17.726 11.976 1.00 89.00 279 LEU A N 1
ATOM 2225 C CA . LEU A 1 279 ? -13.638 16.300 12.276 1.00 89.00 279 LEU A CA 1
ATOM 2226 C C . LEU A 1 279 ? -13.981 16.064 13.751 1.00 89.00 279 LEU A C 1
ATOM 2228 O O . LEU A 1 279 ? -14.756 15.157 14.068 1.00 89.00 279 LEU A O 1
ATOM 2232 N N . LEU A 1 280 ? -13.422 16.895 14.635 1.00 90.31 280 LEU A N 1
ATOM 2233 C CA . LEU A 1 280 ? -13.665 16.876 16.079 1.00 90.31 280 LEU A CA 1
ATOM 2234 C C . LEU A 1 280 ? -15.078 17.350 16.455 1.00 90.31 280 LEU A C 1
ATOM 2236 O O . LEU A 1 280 ? -15.592 16.962 17.504 1.00 90.31 280 LEU A O 1
ATOM 2240 N N . LEU A 1 281 ? -15.718 18.167 15.615 1.00 87.81 281 LEU A N 1
ATOM 2241 C CA . LEU A 1 281 ? -17.076 18.661 15.833 1.00 87.81 281 LEU A CA 1
ATOM 2242 C C . LEU A 1 281 ? -18.086 18.025 14.862 1.00 87.81 281 LEU A C 1
ATOM 2244 O O . LEU A 1 281 ? -17.779 17.868 13.682 1.00 87.81 281 LEU A O 1
ATOM 2248 N N . PRO A 1 282 ? -19.304 17.686 15.324 1.00 84.31 282 PRO A N 1
ATOM 2249 C CA . PRO A 1 282 ? -19.753 17.684 16.722 1.00 84.31 282 PRO A CA 1
ATOM 2250 C C . PRO A 1 282 ? -19.212 16.470 17.499 1.00 84.31 282 PRO A C 1
ATOM 2252 O O . PRO A 1 282 ? -18.871 15.447 16.888 1.00 84.31 282 PRO A O 1
ATOM 2255 N N . LEU A 1 283 ? -19.182 16.570 18.836 1.00 86.69 283 LEU A N 1
ATOM 2256 C CA . LEU A 1 283 ? -18.975 15.408 19.710 1.00 86.69 283 LEU A CA 1
ATOM 2257 C C . LEU A 1 283 ? -20.057 14.360 19.389 1.00 86.69 283 LEU A C 1
ATOM 2259 O O . LEU A 1 283 ? -21.219 14.740 19.216 1.00 86.69 283 LEU A O 1
ATOM 2263 N N . PRO A 1 284 ? -19.719 13.069 19.245 1.00 86.12 284 PRO A N 1
ATOM 2264 C CA . PRO A 1 284 ? -20.733 12.040 19.057 1.00 86.12 284 PRO A CA 1
ATOM 2265 C C . PRO A 1 284 ? -21.666 11.948 20.272 1.00 86.12 284 PRO A C 1
ATOM 2267 O O . PRO A 1 284 ? -21.277 12.304 21.376 1.00 86.12 284 PRO A O 1
ATOM 2270 N N . ALA A 1 285 ? -22.884 11.438 20.066 1.00 79.62 285 ALA A N 1
ATOM 2271 C CA . ALA A 1 285 ? -23.902 11.332 21.118 1.00 79.62 285 ALA A CA 1
ATOM 2272 C C . ALA A 1 285 ? -23.558 10.325 22.237 1.00 79.62 285 ALA A C 1
ATOM 2274 O O . ALA A 1 285 ? -24.156 10.374 23.306 1.00 79.62 285 ALA A O 1
ATOM 2275 N N . GLY A 1 286 ? -22.610 9.410 22.004 1.00 73.31 286 GLY A N 1
ATOM 2276 C CA . GLY A 1 286 ? -22.054 8.567 23.068 1.00 73.31 286 GLY A CA 1
ATOM 2277 C C . GLY A 1 286 ? -21.101 9.356 23.970 1.00 73.31 286 GLY A C 1
ATOM 2278 O O . GLY A 1 286 ? -20.655 10.433 23.596 1.00 73.31 286 GLY A O 1
ATOM 2279 N N . SER A 1 287 ? -20.743 8.810 25.134 1.00 83.12 287 SER A N 1
ATOM 2280 C CA . SER A 1 287 ? -19.726 9.398 26.021 1.00 83.12 287 SER A CA 1
ATOM 2281 C C . SER A 1 287 ? -18.346 8.813 25.697 1.00 83.12 287 SER A C 1
ATOM 2283 O O . SER A 1 287 ? -17.972 7.807 26.304 1.00 83.12 287 SER A O 1
ATOM 2285 N N . PRO A 1 288 ? -17.576 9.372 24.737 1.00 88.62 288 PRO A N 1
ATOM 2286 C CA . PRO A 1 288 ? -16.270 8.827 24.403 1.00 88.62 288 PRO A CA 1
ATOM 2287 C C . PRO A 1 288 ? -15.319 8.935 25.598 1.00 88.62 288 PRO A C 1
ATOM 2289 O O . PRO A 1 288 ? -15.248 9.967 26.276 1.00 88.62 288 PRO A O 1
ATOM 2292 N N . ALA A 1 289 ? -14.552 7.869 25.819 1.00 88.44 289 ALA A N 1
ATOM 2293 C CA . ALA A 1 289 ? -13.496 7.830 26.829 1.00 88.44 289 ALA A CA 1
ATOM 2294 C C . ALA A 1 289 ? -12.253 8.627 26.389 1.00 88.44 289 ALA A C 1
ATOM 2296 O O . ALA A 1 289 ? -11.475 9.101 27.215 1.00 88.44 289 ALA A O 1
ATOM 2297 N N . GLY A 1 290 ? -12.077 8.802 25.079 1.00 91.44 290 GLY A N 1
ATOM 2298 C CA . GLY A 1 290 ? -10.922 9.466 24.496 1.00 91.44 290 GLY A CA 1
ATOM 2299 C C . GLY A 1 290 ? -11.104 9.756 23.012 1.00 91.44 290 GLY A C 1
ATOM 2300 O O . GLY A 1 290 ? -12.095 9.364 22.388 1.00 91.44 290 GLY A O 1
ATOM 2301 N N . VAL A 1 291 ? -10.115 10.432 22.438 1.00 92.00 291 VAL A N 1
ATOM 2302 C CA . VAL A 1 291 ? -10.022 10.687 21.004 1.00 92.00 291 VAL A CA 1
ATOM 2303 C C . VAL A 1 291 ? -8.641 10.290 20.487 1.00 92.00 291 VAL A C 1
ATOM 2305 O O . VAL A 1 291 ? -7.613 10.813 20.916 1.00 92.00 291 VAL A O 1
ATOM 2308 N N . GLY A 1 292 ? -8.619 9.334 19.563 1.00 89.38 292 GLY A N 1
ATOM 2309 C CA . GLY A 1 292 ? -7.443 8.990 18.771 1.00 89.38 292 GLY A CA 1
ATOM 2310 C C . GLY A 1 292 ? -7.399 9.858 17.520 1.00 89.38 292 GLY A C 1
ATOM 2311 O O . GLY A 1 292 ? -8.380 9.913 16.777 1.00 89.38 292 GLY A O 1
ATOM 2312 N N . ILE A 1 293 ? -6.282 10.538 17.282 1.00 90.62 293 ILE A N 1
ATOM 2313 C CA . ILE A 1 293 ? -6.087 11.410 16.125 1.00 90.62 293 ILE A CA 1
ATOM 2314 C C . ILE A 1 293 ? -4.898 10.899 15.322 1.00 90.62 293 ILE A C 1
ATOM 2316 O O . ILE A 1 293 ? -3.795 10.792 15.848 1.00 90.62 293 ILE A O 1
ATOM 2320 N N . GLY A 1 294 ? -5.153 10.595 14.051 1.00 84.56 294 GLY A N 1
ATOM 2321 C CA . GLY A 1 294 ? -4.172 10.204 13.048 1.00 84.56 294 GLY A CA 1
ATOM 2322 C C . GLY A 1 294 ? -3.932 11.335 12.047 1.00 84.56 294 GLY A C 1
ATOM 2323 O O . GLY A 1 294 ? -4.870 11.762 11.375 1.00 84.56 294 GLY A O 1
ATOM 2324 N N . GLY A 1 295 ? -2.702 11.814 11.923 1.00 79.00 295 GLY A N 1
ATOM 2325 C CA . GLY A 1 295 ? -2.249 12.709 10.867 1.00 79.00 295 GLY A CA 1
ATOM 2326 C C . GLY A 1 295 ? -1.740 11.919 9.673 1.00 79.00 295 GLY A C 1
ATOM 2327 O O . GLY A 1 295 ? -1.224 10.812 9.820 1.00 79.00 295 GLY A O 1
ATOM 2328 N N . GLN A 1 296 ? -1.915 12.479 8.480 1.00 75.12 296 GLN A N 1
ATOM 2329 C CA . GLN A 1 296 ? -1.370 11.927 7.246 1.00 75.12 296 GLN A CA 1
ATOM 2330 C C . GLN A 1 296 ? -0.632 12.989 6.446 1.00 75.12 296 GLN A C 1
ATOM 2332 O O . GLN A 1 296 ? -1.127 14.102 6.234 1.00 75.12 296 GLN A O 1
ATOM 2337 N N . THR A 1 297 ? 0.554 12.601 6.001 1.00 59.12 297 THR A N 1
ATOM 2338 C CA . THR A 1 297 ? 1.408 13.326 5.067 1.00 59.12 297 THR A CA 1
ATOM 2339 C C . THR A 1 297 ? 1.346 12.630 3.704 1.00 59.12 297 THR A C 1
ATOM 2341 O O . THR A 1 297 ? 1.085 11.429 3.613 1.00 59.12 297 THR A O 1
ATOM 2344 N N . GLY A 1 298 ? 1.527 13.391 2.622 1.00 54.00 298 GLY A N 1
ATOM 2345 C CA . GLY A 1 298 ? 1.414 12.873 1.253 1.00 54.00 298 GLY A CA 1
ATOM 2346 C C . GLY A 1 298 ? -0.030 12.788 0.743 1.00 54.00 298 GLY A C 1
ATOM 2347 O O . GLY A 1 298 ? -0.986 12.701 1.510 1.00 54.00 298 GLY A O 1
ATOM 2348 N N . MET A 1 299 ? -0.234 12.885 -0.570 1.00 42.06 299 MET A N 1
ATOM 2349 C CA . MET A 1 299 ? -1.594 12.835 -1.110 1.00 42.06 299 MET 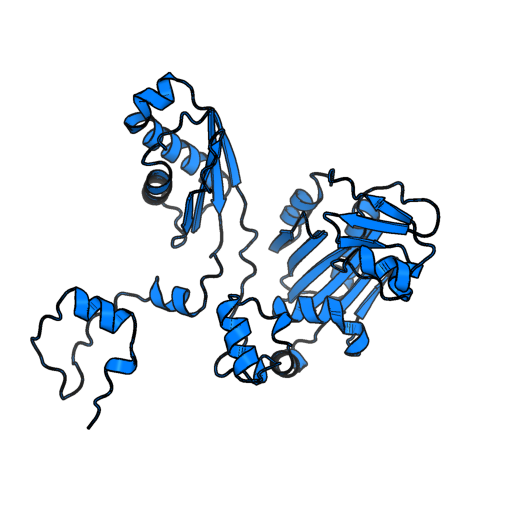A CA 1
ATOM 2350 C C . MET A 1 299 ? -2.203 11.444 -0.874 1.00 42.06 299 MET A C 1
ATOM 2352 O O . MET A 1 299 ? -1.549 10.449 -1.198 1.00 42.06 299 MET A O 1
ATOM 2356 N N . PRO A 1 300 ? -3.453 11.315 -0.382 1.00 40.41 300 PRO A N 1
ATOM 2357 C CA . PRO A 1 300 ? -4.189 10.082 -0.641 1.00 40.41 300 PRO A CA 1
ATOM 2358 C C . PRO A 1 300 ? -4.188 9.834 -2.152 1.00 40.41 300 PRO A C 1
ATOM 2360 O O . PRO A 1 300 ? -4.238 10.781 -2.944 1.00 40.41 300 PRO A O 1
ATOM 2363 N N . ALA A 1 301 ? -4.164 8.566 -2.554 1.00 40.19 301 ALA A N 1
ATOM 2364 C CA . ALA A 1 301 ? -4.471 8.179 -3.923 1.00 40.19 301 ALA A CA 1
ATOM 2365 C C . ALA A 1 301 ? -5.956 8.488 -4.193 1.00 40.19 301 ALA A C 1
ATOM 2367 O O . ALA A 1 301 ? -6.810 7.610 -4.185 1.00 40.19 301 ALA A O 1
ATOM 2368 N N . LEU A 1 302 ? -6.282 9.770 -4.350 1.00 36.31 302 LEU A N 1
ATOM 2369 C CA . LEU A 1 302 ? -7.471 10.201 -5.058 1.00 36.31 302 LEU A CA 1
ATOM 2370 C C . LEU A 1 302 ? -7.347 9.574 -6.445 1.00 36.31 302 LEU A C 1
ATOM 2372 O O . LEU A 1 302 ? -6.294 9.704 -7.074 1.00 36.31 302 LEU A O 1
ATOM 2376 N N . GLY A 1 303 ? -8.384 8.873 -6.906 1.00 36.59 303 GLY A N 1
ATOM 2377 C CA . GLY A 1 303 ? -8.424 8.431 -8.298 1.00 36.59 303 GLY A CA 1
ATOM 2378 C C . GLY A 1 303 ? -8.133 9.627 -9.206 1.00 36.59 303 GLY A C 1
ATOM 2379 O O . GLY A 1 303 ? -8.474 10.758 -8.857 1.00 36.59 303 GLY A O 1
ATOM 2380 N N . THR A 1 304 ? -7.499 9.405 -10.352 1.00 33.78 304 THR A N 1
ATOM 2381 C CA . THR A 1 304 ? -7.153 10.446 -11.340 1.00 33.78 304 THR A CA 1
ATOM 2382 C C . THR A 1 304 ? -8.314 11.412 -11.622 1.00 33.78 304 THR A C 1
ATOM 2384 O O . THR A 1 304 ? -8.099 12.616 -11.745 1.00 33.78 304 THR A O 1
ATOM 2387 N N . ALA A 1 305 ? -9.561 10.926 -11.573 1.00 32.38 305 ALA A N 1
ATOM 2388 C CA . ALA A 1 305 ? -10.760 11.764 -11.591 1.00 32.38 305 ALA A CA 1
ATOM 2389 C C . ALA A 1 305 ? -10.825 12.761 -10.410 1.00 32.38 305 ALA A C 1
ATOM 2391 O O . ALA A 1 305 ? -10.919 13.961 -10.614 1.00 32.38 305 ALA A O 1
ATOM 2392 N N . GLN A 1 306 ? -10.680 12.335 -9.156 1.00 35.84 306 GLN A N 1
ATOM 2393 C CA . GLN A 1 306 ? -10.697 13.246 -8.002 1.00 35.84 306 GLN A CA 1
ATOM 2394 C C . GLN A 1 306 ? -9.491 14.203 -7.944 1.00 35.84 306 GLN A C 1
ATOM 2396 O O . GLN A 1 306 ? -9.628 15.312 -7.422 1.00 35.84 306 GLN A O 1
ATOM 2401 N N . GLN A 1 307 ? -8.332 13.816 -8.490 1.00 37.84 307 GLN A N 1
ATOM 2402 C CA . GLN A 1 307 ? -7.162 14.703 -8.590 1.00 37.84 307 GLN A CA 1
ATOM 2403 C C . GLN A 1 307 ? -7.393 15.854 -9.576 1.00 37.84 307 GLN A C 1
ATOM 2405 O O . GLN A 1 307 ? -6.987 16.979 -9.297 1.00 37.84 307 GLN A O 1
ATOM 2410 N N . HIS A 1 308 ? -8.100 15.607 -10.681 1.00 36.22 308 HIS A N 1
ATOM 2411 C CA . HIS A 1 308 ? -8.519 16.664 -11.605 1.00 36.22 308 HIS A CA 1
ATOM 2412 C C . HIS A 1 308 ? -9.668 17.523 -11.055 1.00 36.22 308 HIS A C 1
ATOM 2414 O O . HIS A 1 308 ? -9.752 18.706 -11.367 1.00 36.22 308 HIS A O 1
ATOM 2420 N N . TRP A 1 309 ? -10.534 16.965 -10.206 1.00 32.78 309 TRP A N 1
ATOM 2421 C CA . TRP A 1 309 ? -11.797 17.609 -9.825 1.00 32.78 309 TRP A CA 1
ATOM 2422 C C . TRP A 1 309 ? -11.734 18.415 -8.518 1.00 32.78 309 TRP A C 1
ATOM 2424 O O . TRP A 1 309 ? -12.570 19.290 -8.302 1.00 32.78 309 TRP A O 1
ATOM 2434 N N . GLY A 1 310 ? -10.772 18.131 -7.631 1.00 32.22 310 GLY A N 1
ATOM 2435 C CA . GLY A 1 310 ? -10.628 18.823 -6.340 1.00 32.22 310 GLY A CA 1
ATOM 2436 C C . G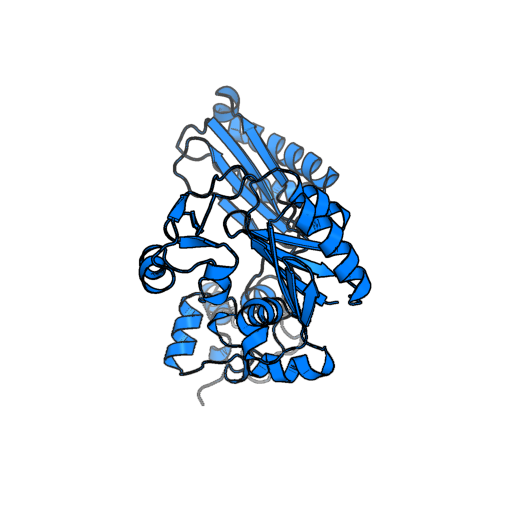LY A 1 310 ? -9.655 20.007 -6.333 1.00 32.22 310 GLY A C 1
ATOM 2437 O O . GLY A 1 310 ? -9.698 20.809 -5.401 1.00 32.22 310 GLY A O 1
ATOM 2438 N N . TRP A 1 311 ? -8.774 20.100 -7.336 1.00 36.66 311 TRP A N 1
ATOM 2439 C CA . TRP A 1 311 ? -7.615 21.006 -7.319 1.00 36.66 311 TRP A CA 1
ATOM 2440 C C . TRP A 1 311 ? -7.303 21.674 -8.656 1.00 36.66 311 TRP A C 1
ATOM 2442 O O . TRP A 1 311 ? -6.309 22.394 -8.743 1.00 36.66 311 TRP A O 1
ATOM 2452 N N . ALA A 1 312 ? -8.139 21.492 -9.685 1.00 29.56 312 ALA A N 1
ATOM 2453 C CA . ALA A 1 312 ? -8.071 22.384 -10.832 1.00 29.56 312 ALA A CA 1
ATOM 2454 C C . ALA A 1 312 ? -8.276 23.824 -10.321 1.00 29.56 312 ALA A C 1
ATOM 2456 O O . ALA A 1 312 ? -9.200 24.050 -9.526 1.00 29.56 312 ALA A O 1
ATOM 2457 N N . PRO A 1 313 ? -7.436 24.800 -10.723 1.00 30.19 313 PRO A N 1
ATOM 2458 C CA . PRO A 1 313 ? -7.782 26.197 -10.505 1.00 30.19 313 PRO A CA 1
ATOM 2459 C C . PRO A 1 313 ? -9.204 26.385 -11.025 1.00 30.19 313 PRO A C 1
ATOM 2461 O O . PRO A 1 313 ? -9.538 25.819 -12.067 1.00 30.19 313 PRO A O 1
ATOM 2464 N N . VAL A 1 314 ? -10.045 27.118 -10.281 1.00 33.62 314 VAL A N 1
ATOM 2465 C CA . VAL A 1 314 ? -11.383 27.506 -10.749 1.00 33.62 314 VAL A CA 1
ATOM 2466 C C . VAL A 1 314 ? -11.212 27.916 -12.200 1.00 33.62 314 VAL A C 1
ATOM 2468 O O . VAL A 1 314 ? -10.492 28.884 -12.460 1.00 33.62 314 VAL A O 1
ATOM 2471 N N . ALA A 1 315 ? -11.775 27.141 -13.131 1.00 32.50 315 ALA A N 1
ATOM 2472 C CA . ALA A 1 315 ? -11.756 27.513 -14.528 1.00 32.50 315 ALA A CA 1
ATOM 2473 C C . ALA A 1 315 ? -12.505 28.841 -14.572 1.00 32.50 315 ALA A C 1
ATOM 2475 O O . ALA A 1 315 ? -13.731 28.882 -14.455 1.00 32.50 315 ALA A O 1
ATOM 2476 N N . ARG A 1 316 ? -11.755 29.951 -14.602 1.00 33.81 316 ARG A N 1
ATOM 2477 C CA . ARG A 1 316 ? -12.331 31.253 -14.897 1.00 33.81 316 ARG A CA 1
ATOM 2478 C C . ARG A 1 316 ? -13.045 31.033 -16.215 1.00 33.81 316 ARG A C 1
ATOM 2480 O O . ARG A 1 316 ? -12.441 30.461 -17.125 1.00 33.81 316 ARG A O 1
ATOM 2487 N N . ALA A 1 317 ? -14.328 31.392 -16.260 1.00 38.62 317 ALA A N 1
ATOM 2488 C CA . ALA A 1 317 ? -15.095 31.326 -17.491 1.00 38.62 317 ALA A CA 1
ATOM 2489 C C . ALA A 1 317 ? -14.195 31.863 -18.615 1.00 38.62 317 ALA A C 1
ATOM 2491 O O . ALA A 1 317 ? -13.592 32.926 -18.409 1.00 38.62 317 ALA A O 1
ATOM 2492 N N . PRO A 1 318 ? -13.996 31.105 -19.710 1.00 36.78 318 PRO A N 1
ATOM 2493 C CA . PRO A 1 318 ? -13.160 31.574 -20.801 1.00 36.78 318 PRO A CA 1
ATOM 2494 C C . PRO A 1 318 ? -13.641 32.976 -21.167 1.00 36.78 318 PRO A C 1
ATOM 2496 O O . PRO A 1 318 ? -14.851 33.200 -21.252 1.00 36.78 318 PRO A O 1
ATOM 2499 N N . ALA A 1 319 ? -12.702 33.922 -21.280 1.00 42.66 319 ALA A N 1
ATOM 2500 C CA . ALA A 1 319 ? -13.026 35.327 -21.535 1.00 42.66 319 ALA A CA 1
ATOM 2501 C C . ALA A 1 319 ? -13.961 35.462 -22.749 1.00 42.66 319 ALA A C 1
ATOM 2503 O O . ALA A 1 319 ? -14.877 36.280 -22.732 1.00 42.66 319 ALA A O 1
ATOM 2504 N N . ASP A 1 320 ? -13.806 34.547 -23.710 1.00 41.16 320 ASP A N 1
ATOM 2505 C CA . ASP A 1 320 ? -14.706 34.360 -24.831 1.00 41.16 320 ASP A CA 1
ATOM 2506 C C . ASP A 1 320 ? -15.274 32.933 -24.845 1.00 41.16 320 ASP A C 1
ATOM 2508 O O . ASP A 1 320 ? -14.552 31.975 -25.136 1.00 41.16 320 ASP A O 1
ATOM 2512 N N . PRO A 1 321 ? -16.563 32.745 -24.508 1.00 39.94 321 PRO A N 1
ATOM 2513 C CA . PRO A 1 321 ? -17.207 31.454 -24.675 1.00 39.94 321 PRO A CA 1
ATOM 2514 C C . PRO A 1 321 ? -17.377 31.138 -26.175 1.00 39.94 321 PRO A C 1
ATOM 2516 O O . PRO A 1 321 ? -17.545 32.064 -26.975 1.00 39.94 321 PRO A O 1
ATOM 2519 N N . PRO A 1 322 ? -17.350 29.850 -26.568 1.00 43.34 322 PRO A N 1
ATOM 2520 C CA . PRO A 1 322 ? -17.473 29.450 -27.966 1.00 43.34 322 PRO A CA 1
ATOM 2521 C C . PRO A 1 322 ? -18.785 29.961 -28.596 1.00 43.34 322 PRO A C 1
ATOM 2523 O O . PRO A 1 322 ? -19.790 30.121 -27.887 1.00 43.34 322 PRO A O 1
ATOM 2526 N N . PRO A 1 323 ? -18.801 30.220 -29.918 1.00 35.69 323 PRO A N 1
ATOM 2527 C CA . PRO A 1 323 ? -19.981 30.729 -30.610 1.00 35.69 323 PRO A CA 1
ATOM 2528 C C . PRO A 1 323 ? -21.162 29.768 -30.413 1.00 35.69 323 PRO A C 1
ATOM 2530 O O . PRO A 1 323 ? -21.036 28.578 -30.678 1.00 35.69 323 PRO A O 1
ATOM 2533 N N . GLY A 1 324 ? -22.293 30.279 -29.918 1.00 47.56 324 GLY A N 1
ATOM 2534 C CA . GLY A 1 324 ? -23.487 29.480 -29.593 1.00 47.56 324 GLY A CA 1
ATOM 2535 C C . GLY A 1 324 ? -23.729 29.261 -28.094 1.00 47.56 324 GLY A C 1
ATOM 2536 O O . GLY A 1 324 ? -24.844 28.925 -27.697 1.00 47.56 324 GLY A O 1
ATOM 2537 N N . ALA A 1 325 ? -22.749 29.538 -27.228 1.00 43.91 325 ALA A N 1
ATOM 2538 C CA . ALA A 1 325 ? -22.986 29.562 -25.789 1.00 43.91 325 ALA A CA 1
ATOM 2539 C C . ALA A 1 325 ? -23.888 30.755 -25.421 1.00 43.91 325 ALA A C 1
ATOM 2541 O O . ALA A 1 325 ? -23.539 31.915 -25.654 1.00 43.91 325 ALA A O 1
ATOM 2542 N N . VAL A 1 326 ? -25.058 30.481 -24.835 1.00 45.41 326 VAL A N 1
ATOM 2543 C CA . VAL A 1 326 ? -26.041 31.502 -24.433 1.00 45.41 326 VAL A CA 1
ATOM 2544 C C . VAL A 1 326 ? -25.428 32.423 -23.370 1.00 45.41 326 VAL A C 1
ATOM 2546 O O . VAL A 1 326 ? -25.453 32.122 -22.173 1.00 45.41 326 VAL A O 1
ATOM 2549 N N . ARG A 1 327 ? -24.874 33.567 -23.798 1.00 41.06 327 ARG A N 1
ATOM 2550 C CA . ARG A 1 327 ? -24.412 34.637 -22.903 1.00 41.06 327 ARG A CA 1
ATOM 2551 C C . ARG A 1 327 ? -25.598 35.084 -22.042 1.00 41.06 327 ARG A C 1
ATOM 2553 O O . ARG A 1 327 ? -26.557 35.655 -22.547 1.00 41.06 327 ARG A O 1
ATOM 2560 N N . GLY A 1 328 ? -25.533 34.810 -20.739 1.00 44.84 328 GLY A N 1
ATOM 2561 C CA . GLY A 1 328 ? -26.465 35.366 -19.751 1.00 44.84 328 GLY A CA 1
ATOM 2562 C C . GLY A 1 328 ? -27.458 34.398 -19.103 1.00 44.84 328 GLY A C 1
ATOM 2563 O O . GLY A 1 328 ? -28.163 34.812 -18.183 1.00 44.84 328 GLY A O 1
ATOM 2564 N N . ARG A 1 329 ? -27.501 33.108 -19.467 1.00 43.12 329 ARG A N 1
ATOM 2565 C CA . ARG A 1 329 ? -28.283 32.141 -18.674 1.00 43.12 329 ARG A CA 1
ATOM 2566 C C . ARG A 1 329 ? -27.517 31.797 -17.395 1.00 43.12 329 ARG A C 1
ATOM 2568 O O . ARG A 1 329 ? -26.566 31.020 -17.416 1.00 43.12 329 ARG A O 1
ATOM 2575 N N . ARG A 1 330 ? -27.926 32.377 -16.260 1.00 45.66 330 ARG A N 1
ATOM 2576 C CA . ARG A 1 330 ? -27.498 31.901 -14.936 1.00 45.66 330 ARG A CA 1
ATOM 2577 C C . ARG A 1 330 ? -28.004 30.471 -14.774 1.00 45.66 330 ARG A C 1
ATOM 2579 O O . ARG A 1 330 ? -29.175 30.269 -14.473 1.00 45.66 330 ARG A O 1
ATOM 2586 N N . LEU A 1 331 ? -27.125 29.496 -14.994 1.00 45.69 331 LEU A N 1
ATOM 2587 C CA . LEU A 1 331 ? -27.405 28.099 -14.677 1.00 45.69 331 LEU A CA 1
ATOM 2588 C C . LEU A 1 331 ? -27.848 28.025 -13.216 1.00 45.69 331 LEU A C 1
ATOM 2590 O O . LEU A 1 331 ? -27.176 28.576 -12.336 1.00 45.69 331 LEU A O 1
ATOM 2594 N N . SER A 1 332 ? -28.970 27.367 -12.949 1.00 47.72 332 SER A N 1
ATOM 2595 C CA . SER A 1 332 ? -29.398 27.110 -11.578 1.00 47.72 332 SER A CA 1
ATOM 2596 C C . SER A 1 332 ? -28.336 26.281 -10.845 1.00 47.72 332 SER A C 1
ATOM 2598 O O . SER A 1 332 ? -27.564 25.542 -11.457 1.00 47.72 332 SER A O 1
ATOM 2600 N N . ARG A 1 333 ? -28.295 26.349 -9.508 1.00 43.16 333 ARG A N 1
ATOM 2601 C CA . ARG A 1 333 ? -27.333 25.577 -8.692 1.00 43.16 333 ARG A CA 1
ATOM 2602 C C . ARG A 1 333 ? -27.365 24.072 -9.007 1.00 43.16 333 ARG A C 1
ATOM 2604 O O . ARG A 1 333 ? -26.334 23.408 -8.968 1.00 43.16 333 ARG A O 1
ATOM 2611 N N . ARG A 1 334 ? -28.545 23.547 -9.356 1.00 42.50 334 ARG A N 1
ATOM 2612 C CA . ARG A 1 334 ? -28.746 22.157 -9.782 1.00 42.50 334 ARG A CA 1
ATOM 2613 C C . ARG A 1 334 ? -28.132 21.879 -11.154 1.00 42.50 334 ARG A C 1
ATOM 2615 O O . ARG A 1 334 ? -27.509 20.841 -11.318 1.00 42.50 334 ARG A O 1
ATOM 2622 N N . GLU A 1 335 ? -28.277 22.784 -12.117 1.00 46.28 335 GLU A N 1
ATOM 2623 C CA . GLU A 1 335 ? -27.680 22.641 -13.453 1.00 46.28 335 GLU A CA 1
ATOM 2624 C C . GLU A 1 335 ? -26.160 22.792 -13.423 1.00 46.28 335 GLU A C 1
ATOM 2626 O O . GLU A 1 335 ? -25.468 22.046 -14.104 1.00 46.28 335 GLU A O 1
ATOM 2631 N N . GLN A 1 336 ? -25.631 23.676 -12.572 1.00 45.19 336 GLN A N 1
ATOM 2632 C CA . GLN A 1 336 ? -24.189 23.781 -12.329 1.00 45.19 336 GLN A CA 1
ATOM 2633 C C . GLN A 1 336 ? -23.631 22.489 -11.726 1.00 45.19 336 GLN A C 1
ATOM 2635 O O . GLN A 1 336 ? -22.575 22.021 -12.140 1.00 45.19 336 GLN A O 1
ATOM 2640 N N . MET A 1 337 ? -24.361 21.872 -10.791 1.00 44.53 337 MET A N 1
ATOM 2641 C CA . MET A 1 337 ? -24.006 20.544 -10.295 1.00 44.53 337 MET A CA 1
ATOM 2642 C C . MET A 1 337 ? -24.131 19.477 -11.389 1.00 44.53 337 MET A C 1
ATOM 2644 O O . MET A 1 337 ? -23.233 18.668 -11.537 1.00 44.53 337 MET A O 1
ATOM 2648 N N . LEU A 1 338 ? -25.190 19.454 -12.194 1.00 41.81 338 LEU A N 1
ATOM 2649 C CA . LEU A 1 338 ? -25.340 18.427 -13.234 1.00 41.81 338 LEU A CA 1
ATOM 2650 C C . LEU A 1 338 ? -24.272 18.536 -14.334 1.00 41.81 338 LEU A C 1
ATOM 2652 O O . LEU A 1 338 ? -23.758 17.509 -14.762 1.00 41.81 338 LEU A O 1
ATOM 2656 N N . ALA A 1 339 ? -23.880 19.750 -14.726 1.00 40.50 339 ALA A N 1
ATOM 2657 C CA . ALA A 1 339 ? -22.752 19.981 -15.630 1.00 40.50 339 ALA A CA 1
ATOM 2658 C C . ALA A 1 339 ? -21.400 19.603 -14.994 1.00 40.50 339 ALA A C 1
ATOM 2660 O O . ALA A 1 339 ? -20.491 19.165 -15.692 1.00 40.50 339 ALA A O 1
ATOM 2661 N N . TYR A 1 340 ? -21.278 19.730 -13.667 1.00 41.78 340 TYR A N 1
ATOM 2662 C CA . TYR A 1 340 ? -20.123 19.253 -12.902 1.00 41.78 340 TYR A CA 1
ATOM 2663 C C . TYR A 1 340 ? -20.030 17.719 -12.878 1.00 41.78 340 TYR A C 1
ATOM 2665 O O . TYR A 1 340 ? -18.925 17.202 -12.850 1.00 41.78 340 TYR A O 1
ATOM 2673 N N . TRP A 1 341 ? -21.149 16.984 -12.910 1.00 36.56 341 TRP A N 1
ATOM 2674 C CA . TRP A 1 341 ? -21.159 15.513 -12.841 1.00 36.56 341 TRP A CA 1
ATOM 2675 C C . TRP A 1 341 ? -21.092 14.805 -14.206 1.00 36.56 341 TRP A C 1
ATOM 2677 O O . TRP A 1 341 ? -20.658 13.656 -14.254 1.00 36.56 341 TRP A O 1
ATOM 2687 N N . ASP A 1 342 ? -21.488 15.459 -15.300 1.00 38.00 342 ASP A N 1
ATOM 2688 C CA . ASP A 1 342 ? -21.493 14.883 -16.652 1.00 38.00 342 ASP A CA 1
ATOM 2689 C C . ASP A 1 342 ? -21.026 15.918 -17.699 1.00 38.00 342 ASP A C 1
ATOM 2691 O O . ASP A 1 342 ? -21.845 16.668 -18.243 1.00 38.00 342 ASP A O 1
ATOM 2695 N N . PRO A 1 343 ? -19.714 15.991 -17.996 1.00 37.25 343 PRO A N 1
ATOM 2696 C CA . PRO A 1 343 ? -19.176 16.967 -18.943 1.00 37.25 343 PRO A CA 1
ATOM 2697 C C . PRO A 1 343 ? -19.558 16.678 -20.407 1.00 37.25 343 PRO A C 1
ATOM 2699 O O . PRO A 1 343 ? -19.365 17.540 -21.262 1.00 37.25 343 PRO A O 1
ATOM 2702 N N . TRP A 1 344 ? -20.138 15.511 -20.715 1.00 39.78 344 TRP A N 1
ATOM 2703 C CA . TRP A 1 344 ? -20.519 15.119 -22.079 1.00 39.78 344 TRP A CA 1
ATOM 2704 C C . TRP A 1 344 ? -21.936 15.558 -22.466 1.00 39.78 344 TRP A C 1
ATOM 2706 O O . TRP A 1 344 ? -22.319 15.466 -23.630 1.00 39.78 344 TRP A O 1
ATOM 2716 N N . ARG A 1 345 ? -22.706 16.120 -21.526 1.00 41.12 345 ARG A N 1
ATOM 2717 C CA . ARG A 1 345 ? -24.019 16.731 -21.801 1.00 41.12 345 ARG A CA 1
ATOM 2718 C C . ARG A 1 345 ? -23.958 18.043 -22.588 1.00 41.12 345 ARG A C 1
ATOM 2720 O O . ARG A 1 345 ? -25.001 18.515 -23.029 1.00 41.12 345 ARG A O 1
ATOM 2727 N N . GLY A 1 346 ? -22.773 18.633 -22.741 1.00 39.50 346 GLY A N 1
ATOM 2728 C CA . GLY A 1 346 ? -22.555 19.878 -23.485 1.00 39.50 346 GLY A CA 1
ATOM 2729 C C . GLY A 1 346 ? -22.278 19.702 -24.981 1.00 39.50 346 GLY A C 1
ATOM 2730 O O . GLY A 1 346 ? -21.948 20.685 -25.635 1.00 39.50 346 GLY A O 1
ATOM 2731 N N . GLY A 1 347 ? -22.373 18.483 -25.518 1.00 38.47 347 GLY A N 1
ATOM 2732 C CA . GLY A 1 347 ? -22.375 18.245 -26.959 1.00 38.47 347 GLY A CA 1
ATOM 2733 C C . GLY A 1 347 ? -23.809 18.191 -27.462 1.00 38.47 347 GLY A C 1
ATOM 2734 O O . GLY A 1 347 ? -24.539 17.253 -27.139 1.00 38.47 347 GLY A O 1
ATOM 2735 N N . ASP A 1 348 ? -24.215 19.206 -28.217 1.00 35.88 348 ASP A N 1
ATOM 2736 C CA . ASP A 1 348 ? -25.504 19.250 -28.892 1.00 35.88 348 ASP A CA 1
ATOM 2737 C C . ASP A 1 348 ? -25.794 17.936 -29.632 1.00 35.88 348 ASP A C 1
ATOM 2739 O O . ASP A 1 348 ? -25.039 17.490 -30.494 1.00 35.88 348 ASP A O 1
ATOM 2743 N N . ARG A 1 349 ? -26.949 17.339 -29.327 1.00 37.44 349 ARG A N 1
ATOM 2744 C CA . ARG A 1 349 ? -27.679 16.540 -30.310 1.00 37.44 349 ARG A CA 1
ATOM 2745 C C . ARG A 1 349 ? -28.372 17.513 -31.257 1.00 37.44 349 ARG A C 1
ATOM 2747 O O . ARG A 1 349 ? -29.538 17.830 -31.016 1.00 37.44 349 ARG A O 1
ATOM 2754 N N . ARG A 1 350 ? -27.667 17.956 -32.298 1.00 35.84 350 ARG A N 1
ATOM 2755 C CA . ARG A 1 350 ? -28.217 18.234 -33.633 1.00 35.84 350 ARG A CA 1
ATOM 2756 C C . ARG A 1 350 ? -27.163 17.962 -34.688 1.00 35.84 350 ARG A C 1
ATOM 2758 O O . ARG A 1 350 ? -26.046 18.494 -34.529 1.00 35.84 350 ARG A O 1
#

Solvent-accessible surface area (backbone atoms only — not comparable to full-atom values): 20057 Å² total; per-residue (Å²): 97,36,24,34,25,38,36,50,29,59,68,61,82,79,70,76,86,71,58,37,31,27,34,47,96,65,17,24,56,29,57,44,70,70,36,45,78,54,67,56,53,61,71,39,53,48,84,60,40,56,79,62,41,63,81,40,44,80,38,78,58,76,87,82,70,74,86,55,63,65,58,51,46,68,76,72,41,82,20,43,47,76,41,77,89,77,38,29,36,38,35,38,39,75,75,83,49,77,63,66,50,49,57,50,47,66,58,47,30,83,76,53,22,66,23,38,42,18,4,33,16,78,41,60,50,53,2,46,47,31,36,78,41,16,75,86,70,70,46,57,65,54,75,57,95,54,34,42,31,20,46,52,58,77,92,53,40,73,63,50,52,36,61,36,48,46,91,52,52,92,68,58,71,69,56,54,49,52,36,52,75,71,69,46,57,27,37,57,67,43,86,81,45,65,75,72,71,90,64,73,70,42,49,36,51,50,69,48,68,52,75,44,77,45,52,76,68,46,63,77,40,35,89,63,44,42,60,52,50,25,45,51,52,44,56,56,49,45,73,79,42,70,48,40,15,30,44,33,40,32,50,34,89,50,95,62,79,63,44,69,54,73,58,73,76,43,62,50,63,69,62,50,19,53,57,47,33,61,57,61,50,73,75,66,95,64,82,49,53,23,40,37,39,33,39,28,26,44,69,76,88,55,55,73,68,51,55,56,71,77,64,55,72,81,76,68,74,60,96,70,68,64,92,85,62,71,86,81,71,79,67,48,76,66,53,51,48,50,51,71,75,39,75,72,74,77,61,78,95,122

Radius of gyration: 24.82 Å; Cα contacts (8 Å, |Δi|>4): 547; chains: 1; bounding box: 55×68×66 Å

Sequence (350 aa):
MAVIYWQLGSFTRPLPPGPWVRVTAGRVADTDAAGWDRGVRPGMAAGEIKWRYPEARLWPADSRQGPDLAAWLAGTAWAFRWDREAGCGWWEWPRLTGDRYRELVAVVVPARAARLAGGAAGHPWLARWVAEAGEQLGLPAWRGDGWVTFYLPPAVEAVWARRLPLIYVEAPAALHRQWADQGWRTAGEVPGLLPLPPRPLPPSAAVWERRYPLTEADRRQWGIRAPELARRVVAEALADHPAWTGWAVRWEGTALPPRRRHWSPSGDRRILAARLLTLLLPLPAGSPAGVGIGGQTGMPALGTAQQHWGWAPVARAPADPPPGAVRGRRLSRREQMLAYWDPWRGGDRR

pLDDT: mean 71.35, std 17.64, range [29.56, 94.62]

Organism: NCBI:txid2707344